Protein AF-E9UZ09-F1 (afdb_monomer)

Radius of gyration: 31.42 Å; Cα contacts (8 Å, |Δi|>4): 394; chains: 1; bounding box: 99×60×73 Å

Mean predicted aligned error: 16.01 Å

Foldseek 3Di:
DVVVVVCVVVVVVCCVVPVDDDDDDDDDDDDDDDDDPDDPPVVVVVVVVVVVVCVVCVVVVVVVVVVVVVVVVVVVVVVVVVVVVVVVVVVVVVVVVVVVVPPDPPPPPPPPPDALPLAAPQDHSVNLVVVVVVVVVVVDDPVSSSVVRVVCNVVDDPDDDDPVRVVVVCVVVQHDDPVQADDLVVLLVQAPQDPVRGGQWAWDQRGQFIFIAGPSGTHDLPDPPNCVVRQKNKFFFPPLVVQVVQLQQAALRFFFWWDWDQDCVPPPDNLWTFIHRPPTPDGSGTDPPVSSVVVSVCVVVVFQKTKHFGHAHGHNDGPDGTMMIIGGPVNNCVRHDDD

Solvent-accessible surface area (backbone atoms only — not comparable to full-atom values): 19086 Å² total; per-residue (Å²): 112,68,72,59,52,54,52,50,53,54,48,51,55,49,47,72,75,61,63,71,81,75,83,80,75,83,85,72,83,84,72,84,81,73,82,76,80,77,76,51,72,67,60,53,53,52,53,53,49,53,52,51,54,50,63,67,46,46,64,57,53,50,52,52,50,52,53,51,50,51,53,50,51,53,50,52,53,52,54,51,52,50,53,51,52,52,51,52,56,50,52,52,52,51,49,54,55,53,62,68,66,68,77,64,82,81,71,87,65,79,73,76,79,84,54,49,78,64,43,28,91,89,51,56,42,69,61,38,43,52,51,52,51,54,42,45,76,71,70,51,50,72,66,62,49,44,54,49,21,55,49,45,44,78,66,46,81,85,72,79,72,50,74,65,59,49,50,55,50,23,62,76,67,40,46,86,59,80,87,68,28,47,53,76,68,54,36,38,65,49,42,45,59,45,98,83,69,48,41,67,46,32,61,44,82,54,78,63,28,45,39,50,36,32,94,90,42,33,52,49,62,77,44,77,55,46,40,44,72,60,50,38,47,40,44,61,52,34,60,36,83,86,18,43,72,36,36,18,62,20,48,23,34,56,74,34,53,35,41,78,43,83,34,60,84,40,96,87,41,55,40,38,31,36,33,21,25,68,90,49,94,48,48,22,23,26,52,46,69,83,54,17,66,56,52,36,58,46,53,76,70,64,53,65,65,41,35,30,16,26,18,35,26,46,56,80,36,63,88,42,73,39,23,35,38,36,29,43,44,72,58,47,55,58,26,64,50,91,129

Sequence (339 aa):
MVLMVCALVVGFVVWRLVTPIASSPPTPTRPTSTPRPSATPAAKAAVEQVNRDVEAAMPDLTRQAEAEVERLMSQVEAEAAQRHAEMMHERDREFERASTRQEVPISETVPAKLGPNDGPTWMPPEEWAEKVSVYRAQGRTNDAIREVAEYLERRGPRWPRTPAERSDRAAVLGTVIREEYLSPENEAIALESRSSGFPDAWVEHVRDRMLIVTPLGWINPKSRTAATRAGLWSFAVRGVSHHKSAAMRGDFTPGTLVRLVREPDNPHDSNAIAVYASNASNPAGYVPRGYAKRLSKILDAGADMLAVSVRGSGAGTSDVTPHVLAVERALWDHLNRDR

Structure (mmCIF, N/CA/C/O backbone):
data_AF-E9UZ09-F1
#
_entry.id   AF-E9UZ09-F1
#
loop_
_atom_site.group_PDB
_atom_site.id
_atom_site.type_symbol
_atom_site.label_atom_id
_atom_site.label_alt_id
_atom_site.label_comp_id
_atom_site.label_asym_id
_atom_site.label_entity_id
_atom_site.label_seq_id
_atom_site.pdbx_PDB_ins_code
_atom_site.Cartn_x
_atom_site.Cartn_y
_atom_site.Cartn_z
_atom_site.occupancy
_atom_site.B_iso_or_equiv
_atom_site.auth_seq_id
_atom_site.auth_comp_id
_atom_site.auth_asym_id
_atom_site.auth_atom_id
_atom_site.pdbx_PDB_model_num
ATOM 1 N N . MET A 1 1 ? -21.012 0.148 -20.297 1.00 49.06 1 MET A N 1
ATOM 2 C CA . MET A 1 1 ? -22.288 0.744 -20.760 1.00 49.06 1 MET A CA 1
ATOM 3 C C . MET A 1 1 ? -23.511 0.161 -20.056 1.00 49.06 1 MET A C 1
ATOM 5 O O . MET A 1 1 ? -24.289 0.953 -19.553 1.00 49.06 1 MET A O 1
ATOM 9 N N . VAL A 1 2 ? -23.671 -1.164 -19.934 1.00 46.06 2 VAL A N 1
ATOM 10 C CA . VAL A 1 2 ? -24.872 -1.794 -19.327 1.00 46.06 2 VAL A CA 1
ATOM 11 C C . VAL A 1 2 ? -25.134 -1.373 -17.867 1.00 46.06 2 VAL A C 1
ATOM 13 O O . VAL A 1 2 ? -26.235 -0.934 -17.554 1.00 46.06 2 VAL A O 1
ATOM 16 N N . LEU A 1 3 ? -24.113 -1.361 -17.001 1.00 51.78 3 LEU A N 1
ATOM 17 C CA . LEU A 1 3 ? -24.241 -0.876 -15.610 1.00 51.78 3 LEU A CA 1
ATOM 18 C C . LEU A 1 3 ? -24.674 0.599 -15.508 1.00 51.78 3 LEU A C 1
ATOM 20 O O . LEU A 1 3 ? -25.362 0.982 -14.567 1.00 51.78 3 LEU A O 1
ATOM 24 N N . MET A 1 4 ? -24.315 1.418 -16.499 1.00 55.19 4 MET A N 1
ATOM 25 C CA . MET A 1 4 ? -24.691 2.834 -16.547 1.00 55.19 4 MET A CA 1
ATOM 26 C C . MET A 1 4 ? -26.164 3.008 -16.939 1.00 55.19 4 MET A C 1
ATOM 28 O O . MET A 1 4 ? -26.837 3.892 -16.421 1.00 55.19 4 MET A O 1
ATOM 32 N N . VAL A 1 5 ? -26.681 2.134 -17.809 1.00 69.31 5 VAL A N 1
ATOM 33 C CA . VAL A 1 5 ? -28.096 2.129 -18.211 1.00 69.31 5 VAL A CA 1
ATOM 34 C C . VAL A 1 5 ? -28.981 1.622 -17.068 1.00 69.31 5 VAL A C 1
ATOM 36 O O . VAL A 1 5 ? -29.992 2.253 -16.774 1.00 69.31 5 VAL A O 1
ATOM 39 N N . CYS A 1 6 ? -28.575 0.571 -16.345 1.00 59.94 6 CYS A N 1
ATOM 40 C CA . CYS A 1 6 ? -29.313 0.103 -15.164 1.00 59.94 6 CYS A CA 1
ATOM 41 C C . CYS A 1 6 ? -29.353 1.157 -14.044 1.00 59.94 6 CYS A C 1
ATOM 43 O O . CYS A 1 6 ? -30.415 1.393 -13.472 1.00 59.94 6 CYS A O 1
ATOM 45 N N . ALA A 1 7 ? -28.239 1.851 -13.778 1.00 68.00 7 ALA A N 1
ATOM 46 C CA . ALA A 1 7 ? -28.210 2.941 -12.799 1.00 68.00 7 ALA A CA 1
ATOM 47 C C . ALA A 1 7 ? -29.113 4.122 -13.203 1.00 68.00 7 ALA A C 1
ATOM 49 O O . ALA A 1 7 ? -29.760 4.721 -12.346 1.00 68.00 7 ALA A O 1
ATOM 50 N N . LEU A 1 8 ? -29.213 4.428 -14.503 1.00 68.62 8 LEU A N 1
ATOM 51 C CA . LEU A 1 8 ? -30.101 5.475 -15.014 1.00 68.62 8 LEU A CA 1
ATOM 52 C C . LEU A 1 8 ? -31.582 5.097 -14.903 1.00 68.62 8 LEU A C 1
ATOM 54 O O . LEU A 1 8 ? -32.387 5.946 -14.532 1.00 68.62 8 LEU A O 1
ATOM 58 N N . VAL A 1 9 ? -31.950 3.842 -15.171 1.00 73.81 9 VAL A N 1
ATOM 59 C CA . VAL A 1 9 ? -33.349 3.388 -15.066 1.00 73.81 9 VAL A CA 1
ATOM 60 C C . VAL A 1 9 ? -33.799 3.331 -13.605 1.00 73.81 9 VAL A C 1
ATOM 62 O O . VAL A 1 9 ? -34.851 3.876 -13.273 1.00 73.81 9 VAL A O 1
ATOM 65 N N . VAL A 1 10 ? -32.982 2.765 -12.709 1.00 72.38 10 VAL A N 1
ATOM 66 C CA . VAL A 1 10 ? -33.281 2.739 -11.265 1.00 72.38 10 VAL A CA 1
ATOM 67 C C . VAL A 1 10 ? -33.300 4.160 -10.694 1.00 72.38 10 VAL A C 1
ATOM 69 O O . VAL A 1 10 ? -34.223 4.519 -9.965 1.00 72.38 10 VAL A O 1
ATOM 72 N N . GLY A 1 11 ? -32.347 5.006 -11.096 1.00 65.06 11 GLY A N 1
ATOM 73 C CA . GLY A 1 11 ? -32.307 6.416 -10.715 1.00 65.06 11 GLY A CA 1
ATOM 74 C C . GLY A 1 11 ? -33.539 7.195 -11.176 1.00 65.06 11 GLY A C 1
ATOM 75 O O . GLY A 1 11 ? -34.065 7.993 -10.411 1.00 65.06 11 GLY A O 1
ATOM 76 N N . PHE A 1 12 ? -34.058 6.930 -12.379 1.00 65.56 12 PHE A N 1
ATOM 77 C CA . PHE A 1 12 ? -35.247 7.606 -12.907 1.00 65.56 12 PHE A CA 1
ATOM 78 C C . PHE A 1 12 ? -36.539 7.172 -12.199 1.00 65.56 12 PHE A C 1
ATOM 80 O O . PHE A 1 12 ? -37.395 8.011 -11.917 1.00 65.56 12 PHE A O 1
ATOM 87 N N . VAL A 1 13 ? -36.670 5.885 -11.858 1.00 66.69 13 VAL A N 1
ATOM 88 C CA . VAL A 1 13 ? -37.825 5.361 -11.106 1.00 66.69 13 VAL A CA 1
ATOM 89 C C . VAL A 1 13 ? -37.822 5.884 -9.665 1.00 66.69 13 VAL A C 1
ATOM 91 O O . VAL A 1 13 ? -38.847 6.375 -9.193 1.00 66.69 13 VAL A O 1
ATOM 94 N N . VAL A 1 14 ? -36.667 5.881 -8.993 1.00 63.53 14 VAL A N 1
ATOM 95 C CA . VAL A 1 14 ? -36.523 6.446 -7.640 1.00 63.53 14 VAL A CA 1
ATOM 96 C C . VAL A 1 14 ? -36.718 7.966 -7.654 1.00 63.53 14 VAL A C 1
ATOM 98 O O . VAL A 1 14 ? -37.421 8.500 -6.803 1.00 63.53 14 VAL A O 1
ATOM 101 N N . TRP A 1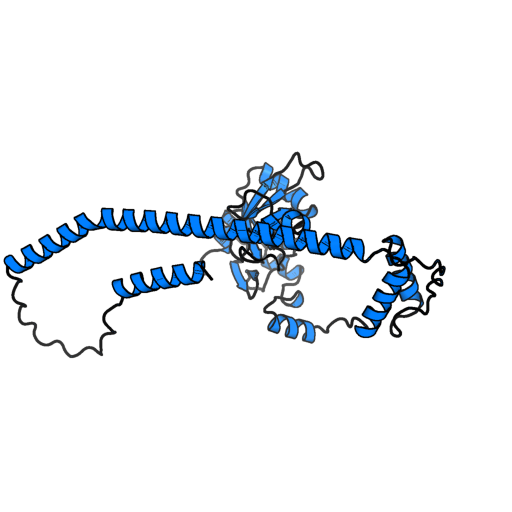 15 ? -36.194 8.680 -8.654 1.00 59.19 15 TRP A N 1
ATOM 102 C CA . TRP A 1 15 ? -36.380 10.129 -8.787 1.00 59.19 15 TRP A CA 1
ATOM 103 C C . TRP A 1 15 ? -37.845 10.523 -9.019 1.00 59.19 15 TRP A C 1
ATOM 105 O O . TRP A 1 15 ? -38.286 11.542 -8.488 1.00 59.19 15 TRP A O 1
ATOM 115 N N . ARG A 1 16 ? -38.634 9.705 -9.732 1.00 64.69 16 ARG A N 1
ATOM 116 C CA . ARG A 1 16 ? -40.082 9.934 -9.888 1.00 64.69 16 ARG A CA 1
ATOM 117 C C . ARG A 1 16 ? -40.898 9.632 -8.632 1.00 64.69 16 ARG A C 1
ATOM 119 O O . ARG A 1 16 ? -41.946 10.240 -8.452 1.00 64.69 16 ARG A O 1
ATOM 126 N N . LEU A 1 17 ? -40.440 8.708 -7.791 1.00 57.41 17 LEU A N 1
ATOM 127 C CA . LEU A 1 17 ? -41.117 8.350 -6.540 1.00 57.41 17 LEU A CA 1
ATOM 128 C C . LEU A 1 17 ? -40.707 9.246 -5.361 1.00 57.41 17 LEU A C 1
ATOM 130 O O . LEU A 1 17 ? -41.455 9.354 -4.395 1.00 57.41 17 LEU A O 1
ATOM 134 N N . VAL A 1 18 ? -39.542 9.897 -5.438 1.00 53.50 18 VAL A N 1
ATOM 135 C CA . VAL A 1 18 ? -38.932 10.639 -4.319 1.00 53.50 18 VAL A CA 1
ATOM 136 C C . VAL A 1 18 ? -38.748 12.129 -4.631 1.00 53.50 18 VAL A C 1
ATOM 138 O O . VAL A 1 18 ? -38.169 12.844 -3.822 1.00 53.50 18 VAL A O 1
ATOM 141 N N . THR A 1 19 ? -39.243 12.651 -5.763 1.00 42.62 19 THR A N 1
ATOM 142 C CA . THR A 1 19 ? -39.126 14.090 -6.063 1.00 42.62 19 THR A CA 1
ATOM 143 C C . THR A 1 19 ? -39.837 14.909 -4.979 1.00 42.62 19 THR A C 1
ATOM 145 O O . THR A 1 19 ? -41.068 14.872 -4.892 1.00 42.62 19 THR A O 1
ATOM 148 N N . PRO A 1 20 ? -39.104 15.660 -4.135 1.00 44.44 20 PRO A N 1
ATOM 149 C CA . PRO A 1 20 ? -39.719 16.515 -3.140 1.00 44.44 20 PRO A CA 1
ATOM 150 C C . PRO A 1 20 ? -40.382 17.679 -3.871 1.00 44.44 20 PRO A C 1
ATOM 152 O O . PRO A 1 20 ? -39.797 18.273 -4.781 1.00 44.44 20 PRO A O 1
ATOM 155 N N . ILE A 1 21 ? -41.600 18.017 -3.458 1.00 48.09 21 ILE A N 1
ATOM 156 C CA . ILE A 1 21 ? -42.238 19.282 -3.821 1.00 48.09 21 ILE A CA 1
ATOM 157 C C . ILE A 1 21 ? -41.244 20.407 -3.504 1.00 48.09 21 ILE A C 1
ATOM 159 O O . ILE A 1 21 ? -40.654 20.438 -2.424 1.00 48.09 21 ILE A O 1
ATOM 163 N N . ALA A 1 22 ? -41.038 21.276 -4.491 1.00 48.31 22 ALA A N 1
ATOM 164 C CA . ALA A 1 22 ? -40.069 22.357 -4.491 1.00 48.31 22 ALA A CA 1
ATOM 165 C C . ALA A 1 22 ? -40.014 23.152 -3.174 1.00 48.31 22 ALA A C 1
ATOM 167 O O . ALA A 1 22 ? -41.026 23.416 -2.524 1.00 48.31 22 ALA A O 1
ATOM 168 N N . SER A 1 23 ? -38.787 23.551 -2.851 1.00 44.25 23 SER A N 1
ATOM 169 C CA . SER A 1 23 ? -38.338 24.428 -1.776 1.00 44.25 23 SER A CA 1
ATOM 170 C C . SER A 1 23 ? -39.340 25.524 -1.404 1.00 44.25 23 SER A C 1
ATOM 172 O O . SER A 1 23 ? -39.748 26.327 -2.245 1.00 44.25 23 SER A O 1
ATOM 174 N N . SER A 1 24 ? -39.686 25.582 -0.119 1.00 42.03 24 SER A N 1
ATOM 175 C CA . SER A 1 24 ? -40.550 26.604 0.465 1.00 42.03 24 SER A CA 1
ATOM 176 C C . SER A 1 24 ? -40.022 28.028 0.206 1.00 42.03 24 SER A C 1
ATOM 178 O O . SER A 1 24 ? -38.847 28.291 0.476 1.00 42.03 24 SER A O 1
ATOM 180 N N . PRO A 1 25 ? -40.866 28.972 -0.249 1.00 69.12 25 PRO A N 1
ATOM 181 C CA . PRO A 1 25 ? -40.555 30.399 -0.209 1.00 69.12 25 PRO A CA 1
ATOM 182 C C . PRO A 1 25 ? -40.496 30.912 1.248 1.00 69.12 25 PRO A C 1
ATOM 184 O O . PRO A 1 25 ? -40.970 30.226 2.161 1.00 69.12 25 PRO A O 1
ATOM 187 N N . PRO A 1 26 ? -39.914 32.103 1.494 1.00 61.22 26 PRO A N 1
ATOM 188 C CA . PRO A 1 26 ? -39.752 32.658 2.838 1.00 61.22 26 PRO A CA 1
ATOM 189 C C . PRO A 1 26 ? -41.083 32.780 3.586 1.00 61.22 26 PRO A C 1
ATOM 191 O O . PRO A 1 26 ? -42.098 33.177 3.018 1.00 61.22 26 PRO A O 1
ATOM 194 N N . THR A 1 27 ? -41.038 32.449 4.878 1.00 54.72 27 THR A N 1
ATOM 195 C CA . THR A 1 27 ? -42.136 32.449 5.852 1.00 54.72 27 THR A CA 1
ATOM 196 C C . THR A 1 27 ? -43.025 33.697 5.749 1.00 54.72 27 THR A C 1
ATOM 198 O O . THR A 1 27 ? -42.598 34.772 6.180 1.00 54.72 27 THR A O 1
ATOM 201 N N . PRO A 1 28 ? -44.276 33.589 5.259 1.00 55.31 28 PRO A N 1
ATOM 202 C CA . PRO A 1 28 ? -45.268 34.628 5.470 1.00 55.31 28 PRO A CA 1
ATOM 203 C C . PRO A 1 28 ? -45.805 34.521 6.902 1.00 55.31 28 PRO A C 1
ATOM 205 O O . PRO A 1 28 ? -45.979 33.434 7.460 1.00 55.31 28 PRO A O 1
ATOM 208 N N . THR A 1 29 ? -46.058 35.674 7.507 1.00 58.66 29 THR A N 1
ATOM 209 C CA . THR A 1 29 ? -46.717 35.837 8.803 1.00 58.66 29 THR A CA 1
ATOM 210 C C . THR A 1 29 ? -47.965 34.961 8.902 1.00 58.66 29 THR A C 1
ATOM 212 O O . THR A 1 29 ? -48.867 35.043 8.076 1.00 58.66 29 THR A O 1
ATOM 215 N N . ARG A 1 30 ? -47.982 34.109 9.934 1.00 47.03 30 ARG A N 1
ATOM 216 C CA . ARG A 1 30 ? -49.008 33.111 10.267 1.00 47.03 30 ARG A CA 1
ATOM 217 C C . ARG A 1 30 ? -50.425 33.718 10.205 1.00 47.03 30 ARG A C 1
ATOM 219 O O . ARG A 1 30 ? -50.785 34.443 11.133 1.00 47.03 30 ARG A O 1
ATOM 226 N N . PRO A 1 31 ? -51.247 33.418 9.179 1.00 54.56 31 PRO A N 1
ATOM 227 C CA . PRO A 1 31 ? -52.664 33.725 9.235 1.00 54.56 31 PRO A CA 1
ATOM 228 C C . PRO A 1 31 ? -53.346 32.729 10.176 1.00 54.56 31 PRO A C 1
ATOM 230 O O . PRO A 1 31 ? -53.005 31.544 10.235 1.00 54.56 31 PRO A O 1
ATOM 233 N N . THR A 1 32 ? -54.295 33.241 10.945 1.00 57.56 32 THR A N 1
ATOM 234 C CA . THR A 1 32 ? -55.145 32.524 11.892 1.00 57.56 32 THR A CA 1
ATOM 235 C C . THR A 1 32 ? -55.731 31.274 11.230 1.00 57.56 32 THR A C 1
ATOM 237 O O . THR A 1 32 ? -56.514 31.365 10.286 1.00 57.56 32 THR A O 1
ATOM 240 N N . SER A 1 33 ? -55.313 30.093 11.694 1.00 46.84 33 SER A N 1
ATOM 241 C CA . SER A 1 33 ? -55.709 28.808 11.122 1.00 46.84 33 SER A CA 1
ATOM 242 C C . SER A 1 33 ? -57.202 28.571 11.329 1.00 46.84 33 SER A C 1
ATOM 244 O O . SER A 1 33 ? -57.645 28.274 12.439 1.00 46.84 33 SER A O 1
ATOM 246 N N . THR A 1 34 ? -57.980 28.678 10.258 1.00 58.59 34 THR A N 1
ATOM 247 C CA . THR A 1 34 ? -59.340 28.143 10.208 1.00 58.59 34 THR A CA 1
ATOM 248 C C . THR A 1 34 ? -59.242 26.610 10.204 1.00 58.59 34 THR A C 1
ATOM 250 O O . THR A 1 34 ? -58.402 26.063 9.482 1.00 58.59 34 THR A O 1
ATOM 253 N N . PRO A 1 35 ? -60.034 25.888 11.017 1.00 64.06 35 PRO A N 1
ATOM 254 C CA . PRO A 1 35 ? -59.971 24.432 11.078 1.00 64.06 35 PRO A CA 1
ATOM 255 C C . PRO A 1 35 ? -60.295 23.829 9.707 1.00 64.06 35 PRO A C 1
ATOM 257 O O . PRO A 1 35 ? -61.360 24.061 9.138 1.00 64.06 35 PRO A O 1
ATOM 260 N N . ARG A 1 36 ? -59.342 23.063 9.167 1.00 62.22 36 ARG A N 1
ATOM 261 C CA . ARG A 1 36 ? -59.490 22.323 7.910 1.00 62.22 36 ARG A CA 1
ATOM 262 C C . ARG A 1 36 ? -60.644 21.321 8.085 1.00 62.22 36 ARG A C 1
ATOM 264 O O . ARG A 1 36 ? -60.611 20.579 9.069 1.00 62.22 36 ARG A O 1
ATOM 271 N N . PRO A 1 37 ? -61.648 21.284 7.190 1.00 66.19 37 PRO A N 1
ATOM 272 C CA . PRO A 1 37 ? -62.756 20.346 7.316 1.00 66.19 37 PRO A CA 1
ATOM 273 C C . PRO A 1 37 ? -62.202 18.922 7.334 1.00 66.19 37 PRO A C 1
ATOM 275 O O . PRO A 1 37 ? -61.400 18.536 6.480 1.00 66.19 37 PRO A O 1
ATOM 278 N N . SER A 1 38 ? -62.584 18.165 8.359 1.00 72.62 38 SER A N 1
ATOM 279 C CA . SER A 1 38 ? -62.229 16.761 8.508 1.00 72.62 38 SER A CA 1
ATOM 280 C C . SER A 1 38 ? -62.671 16.003 7.258 1.00 72.62 38 SER A C 1
ATOM 282 O O . SER A 1 38 ? -63.828 16.082 6.849 1.00 72.62 38 SER A O 1
ATOM 284 N N . ALA A 1 39 ? -61.730 15.289 6.631 1.00 68.12 39 ALA A N 1
ATOM 285 C CA . ALA A 1 39 ? -62.025 14.453 5.474 1.00 68.12 39 ALA A CA 1
ATOM 286 C C . ALA A 1 39 ? -63.206 13.532 5.802 1.00 68.12 39 ALA A C 1
ATOM 288 O O . ALA A 1 39 ? -63.205 12.860 6.841 1.00 68.12 39 ALA A O 1
ATOM 289 N N . THR A 1 40 ? -64.214 13.536 4.930 1.00 81.88 40 THR A N 1
ATOM 290 C CA . THR A 1 40 ? -65.413 12.722 5.100 1.00 81.88 40 THR A CA 1
ATOM 291 C C . THR A 1 40 ? -65.033 11.240 5.192 1.00 81.88 40 THR A C 1
ATOM 293 O O . THR A 1 40 ? -64.062 10.812 4.560 1.00 81.88 40 THR A O 1
ATOM 296 N N . PRO A 1 41 ? -65.787 10.425 5.951 1.00 84.25 41 PRO A N 1
ATOM 297 C CA . PRO A 1 41 ? -65.519 8.991 6.089 1.00 84.25 41 PRO A CA 1
ATOM 298 C C . PRO A 1 41 ? -65.358 8.265 4.743 1.00 84.25 41 PRO A C 1
ATOM 300 O O . PRO A 1 41 ? -64.510 7.388 4.617 1.00 84.25 41 PRO A O 1
ATOM 303 N N . ALA A 1 42 ? -66.095 8.700 3.714 1.00 82.44 42 ALA A N 1
ATOM 304 C CA . ALA A 1 42 ? -65.992 8.172 2.354 1.00 82.44 42 ALA A CA 1
ATOM 305 C C . ALA A 1 42 ? -64.614 8.410 1.706 1.00 82.44 42 ALA A C 1
ATOM 307 O O . ALA A 1 42 ? -64.075 7.513 1.065 1.00 82.44 42 ALA A O 1
ATOM 308 N N . ALA A 1 43 ? -64.012 9.587 1.905 1.00 79.44 43 ALA A N 1
ATOM 309 C CA . ALA A 1 43 ? -62.687 9.890 1.367 1.00 79.44 43 ALA A CA 1
ATOM 310 C C . ALA A 1 43 ? -61.592 9.055 2.050 1.00 79.44 43 ALA A C 1
ATOM 312 O O . ALA A 1 43 ? -60.661 8.601 1.390 1.00 79.44 43 ALA A O 1
ATOM 313 N N . LYS A 1 44 ? -61.725 8.802 3.359 1.00 81.88 44 LYS A N 1
ATOM 314 C CA . LYS A 1 44 ? -60.801 7.923 4.093 1.00 81.88 44 LYS A CA 1
ATOM 315 C C . LYS A 1 44 ? -60.901 6.474 3.619 1.00 81.88 44 LYS A C 1
ATOM 317 O O . LYS A 1 44 ? -59.876 5.868 3.335 1.00 81.88 44 LYS A O 1
ATOM 322 N N . ALA A 1 45 ? -62.123 5.966 3.455 1.00 89.19 45 ALA A N 1
ATOM 323 C CA . ALA A 1 45 ? -62.359 4.611 2.960 1.00 89.19 45 ALA A CA 1
ATOM 324 C C . ALA A 1 45 ? -61.809 4.400 1.535 1.00 89.19 45 ALA A C 1
ATOM 326 O O . ALA A 1 45 ? -61.248 3.348 1.244 1.00 89.19 45 ALA A O 1
ATOM 327 N N . ALA A 1 46 ? -61.914 5.407 0.659 1.00 88.06 46 ALA A N 1
ATOM 328 C CA . ALA A 1 46 ? -61.355 5.341 -0.692 1.00 88.06 46 ALA A CA 1
ATOM 329 C C . ALA A 1 46 ? -59.817 5.263 -0.695 1.00 88.06 46 ALA A C 1
ATOM 331 O O . ALA A 1 46 ? -59.246 4.462 -1.430 1.00 88.06 46 ALA A O 1
ATOM 332 N N . VAL A 1 47 ? -59.144 6.053 0.150 1.00 88.81 47 VAL A N 1
ATOM 333 C CA . VAL A 1 47 ? -57.676 6.003 0.290 1.00 88.81 47 VAL A CA 1
ATOM 334 C C . VAL A 1 47 ? -57.221 4.652 0.846 1.00 88.81 47 VAL A C 1
ATOM 336 O O . VAL A 1 47 ? -56.250 4.080 0.361 1.00 88.81 47 VAL A O 1
ATOM 339 N N . GLU A 1 48 ? -57.942 4.112 1.827 1.00 91.88 48 GLU A N 1
ATOM 340 C CA . GLU A 1 48 ? -57.625 2.811 2.420 1.00 91.88 48 GLU A CA 1
ATOM 341 C C . GLU A 1 48 ? -57.829 1.653 1.432 1.00 91.88 48 GLU A C 1
ATOM 343 O O . GLU A 1 48 ? -57.040 0.711 1.416 1.00 91.88 48 GLU A O 1
ATOM 348 N N . GLN A 1 49 ? -58.827 1.741 0.546 1.00 92.69 49 GLN A N 1
ATOM 349 C CA . GLN A 1 49 ? -58.991 0.773 -0.538 1.00 92.69 49 GLN A CA 1
ATOM 350 C C . GLN A 1 49 ? -57.829 0.825 -1.535 1.00 92.69 49 GLN A C 1
ATOM 352 O O . GLN A 1 49 ? -57.268 -0.219 -1.847 1.00 92.69 49 GLN A O 1
ATOM 357 N N . VAL A 1 50 ? -57.421 2.020 -1.974 1.00 93.00 50 VAL A N 1
ATOM 358 C CA . VAL A 1 50 ? -56.285 2.173 -2.900 1.00 93.00 50 VAL A CA 1
ATOM 359 C C . VAL A 1 50 ? -54.999 1.628 -2.281 1.00 93.00 50 VAL A C 1
ATOM 361 O O . VAL A 1 50 ? -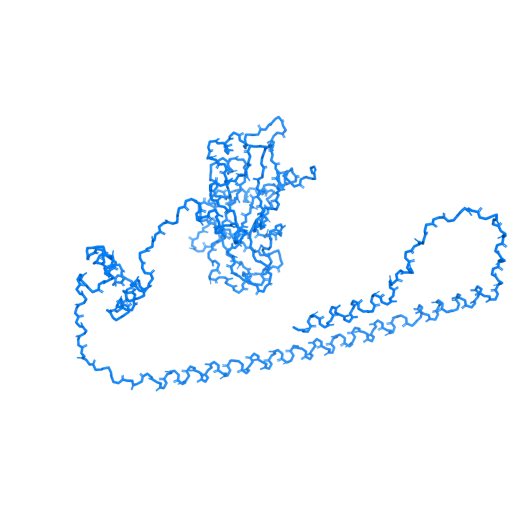54.253 0.930 -2.960 1.00 93.00 50 VAL A O 1
ATOM 364 N N . ASN A 1 51 ? -54.748 1.886 -0.994 1.00 90.56 51 ASN A N 1
ATOM 365 C CA . ASN A 1 51 ? -53.572 1.342 -0.314 1.00 90.56 51 ASN A CA 1
ATOM 366 C C . ASN A 1 51 ? -53.590 -0.191 -0.280 1.00 90.56 51 ASN A C 1
ATOM 368 O O . ASN A 1 51 ? -52.569 -0.807 -0.570 1.00 90.56 51 ASN A O 1
ATOM 372 N N . ARG A 1 52 ? -54.747 -0.810 -0.005 1.00 93.19 52 ARG A N 1
ATOM 373 C CA . ARG A 1 52 ? -54.887 -2.275 -0.040 1.00 93.19 52 ARG A CA 1
ATOM 374 C C . ARG A 1 52 ? -54.673 -2.849 -1.437 1.00 93.19 52 ARG A C 1
ATOM 376 O O . ARG A 1 52 ? -54.015 -3.875 -1.564 1.00 93.19 52 ARG A O 1
ATOM 383 N N . ASP A 1 53 ? -55.188 -2.191 -2.472 1.00 93.44 53 ASP A N 1
ATOM 384 C CA . ASP A 1 53 ? -55.008 -2.632 -3.858 1.00 93.44 53 ASP A CA 1
ATOM 385 C C . ASP A 1 53 ? -53.533 -2.527 -4.288 1.00 93.44 53 ASP A C 1
ATOM 387 O O . ASP A 1 53 ? -53.012 -3.423 -4.952 1.00 93.44 53 ASP A O 1
ATOM 391 N N . VAL A 1 54 ? -52.830 -1.473 -3.854 1.00 91.44 54 VAL A N 1
ATOM 392 C CA . VAL A 1 54 ? -51.383 -1.319 -4.069 1.00 91.44 54 VAL A CA 1
ATOM 393 C C . VAL A 1 54 ? -50.607 -2.406 -3.327 1.00 91.44 54 VAL A C 1
ATOM 395 O O . VAL A 1 54 ? -49.791 -3.089 -3.942 1.00 91.44 54 VAL A O 1
ATOM 398 N N . GLU A 1 55 ? -50.874 -2.619 -2.037 1.00 92.94 55 GLU A N 1
ATOM 399 C CA . GLU A 1 55 ? -50.214 -3.664 -1.242 1.00 92.94 55 GLU A CA 1
ATOM 400 C C . GLU A 1 55 ? -50.444 -5.066 -1.821 1.00 92.94 55 GLU A C 1
ATOM 402 O O . GLU A 1 55 ? -49.516 -5.873 -1.850 1.00 92.94 55 GLU A O 1
ATOM 407 N N . ALA A 1 56 ? -51.642 -5.339 -2.347 1.00 92.88 56 ALA A N 1
ATOM 408 C CA . ALA A 1 56 ? -51.962 -6.603 -3.001 1.00 92.88 56 ALA A CA 1
ATOM 409 C C . ALA A 1 56 ? -51.239 -6.787 -4.349 1.00 92.88 56 ALA A C 1
ATOM 411 O O . ALA A 1 56 ? -50.895 -7.913 -4.701 1.00 92.88 56 ALA A O 1
ATOM 412 N N . ALA A 1 57 ? -50.980 -5.706 -5.094 1.00 93.69 57 ALA A N 1
ATOM 413 C CA . ALA A 1 57 ? -50.309 -5.757 -6.397 1.00 93.69 57 ALA A CA 1
ATOM 414 C C . ALA A 1 57 ? -48.770 -5.781 -6.309 1.00 93.69 57 ALA A C 1
ATOM 416 O O . ALA A 1 57 ? -48.101 -6.261 -7.229 1.00 93.69 57 ALA A O 1
ATOM 417 N N . MET A 1 58 ? -48.189 -5.276 -5.215 1.00 95.31 58 MET A N 1
ATOM 418 C CA . MET A 1 58 ? -46.732 -5.167 -5.052 1.00 95.31 58 MET A CA 1
ATOM 419 C C . MET A 1 58 ? -45.972 -6.504 -5.186 1.00 95.31 58 MET A C 1
ATOM 421 O O . MET A 1 58 ? -44.950 -6.513 -5.871 1.00 95.31 58 MET A O 1
ATOM 425 N N . PRO A 1 59 ? -46.420 -7.643 -4.618 1.00 96.00 59 PRO A N 1
ATOM 426 C CA . PRO A 1 59 ? -45.712 -8.919 -4.762 1.00 96.00 59 PRO A CA 1
ATOM 427 C C . PRO A 1 59 ? -45.623 -9.417 -6.210 1.00 96.00 59 PRO A C 1
ATOM 429 O O . PRO A 1 59 ? -44.618 -10.014 -6.598 1.00 96.00 59 PRO A O 1
ATOM 432 N N . ASP A 1 60 ? -46.654 -9.173 -7.020 1.00 94.44 60 ASP A N 1
ATOM 433 C CA . ASP A 1 60 ? -46.686 -9.587 -8.427 1.00 94.44 60 ASP A CA 1
ATOM 434 C C . ASP A 1 60 ? -45.738 -8.740 -9.271 1.00 94.44 60 ASP A C 1
ATOM 436 O O . ASP A 1 60 ? -44.977 -9.282 -10.073 1.00 94.44 60 ASP A O 1
ATOM 440 N N . LEU A 1 61 ? -45.724 -7.425 -9.037 1.00 92.38 61 LEU A N 1
ATOM 441 C CA . LEU A 1 61 ? -44.784 -6.510 -9.682 1.00 92.38 61 LEU A CA 1
ATOM 442 C C . LEU A 1 61 ? -43.332 -6.841 -9.322 1.00 92.38 61 LEU A C 1
ATOM 444 O O . LEU A 1 61 ? -42.479 -6.854 -10.208 1.00 92.38 61 LEU A O 1
ATOM 448 N N . THR A 1 62 ? -43.052 -7.164 -8.056 1.00 91.69 62 THR A N 1
ATOM 449 C CA . THR A 1 62 ? -41.711 -7.588 -7.624 1.00 91.69 62 THR A CA 1
ATOM 450 C C . THR A 1 62 ? -41.282 -8.869 -8.336 1.00 91.69 62 THR A C 1
ATOM 452 O O . THR A 1 62 ? -40.195 -8.903 -8.904 1.00 91.69 62 THR A O 1
ATOM 455 N N . ARG A 1 63 ? -42.154 -9.885 -8.415 1.00 94.12 63 ARG A N 1
ATOM 456 C CA . ARG A 1 63 ? -41.849 -11.135 -9.136 1.00 94.12 63 ARG A CA 1
ATOM 457 C C . ARG A 1 63 ? -41.612 -10.918 -10.631 1.00 94.12 63 ARG A C 1
ATOM 459 O O . ARG A 1 63 ? -40.719 -11.536 -11.203 1.00 94.12 63 ARG A O 1
ATOM 466 N N . GLN A 1 64 ? -42.388 -10.043 -11.271 1.00 93.12 64 GLN A N 1
ATOM 467 C CA . GLN A 1 64 ? -42.177 -9.689 -12.680 1.00 93.12 64 GLN A CA 1
ATOM 468 C C . GLN A 1 64 ? -40.844 -8.962 -12.888 1.00 93.12 64 GLN A C 1
ATOM 470 O O . GLN A 1 64 ? -40.133 -9.257 -13.847 1.00 93.12 64 GLN A O 1
ATOM 475 N N . ALA A 1 65 ? -40.490 -8.045 -11.986 1.00 91.31 65 ALA A N 1
ATOM 476 C CA . ALA A 1 65 ? -39.218 -7.337 -12.040 1.00 91.31 65 ALA A CA 1
ATOM 477 C C . ALA A 1 65 ? -38.028 -8.289 -11.843 1.00 91.31 65 ALA A C 1
ATOM 479 O O . ALA A 1 65 ? -37.064 -8.215 -12.600 1.00 91.31 65 ALA A O 1
ATOM 480 N N . GLU A 1 66 ? -38.105 -9.209 -10.878 1.00 93.00 66 GLU A N 1
ATOM 481 C CA . GLU A 1 66 ? -37.074 -10.227 -10.635 1.00 93.00 66 GLU A CA 1
ATOM 482 C C . GLU A 1 66 ? -36.879 -11.142 -11.853 1.00 93.00 66 GLU A C 1
ATOM 484 O O . GLU A 1 66 ? -35.748 -11.321 -12.304 1.00 93.00 66 GLU A O 1
ATOM 489 N N . ALA A 1 67 ? -37.970 -11.639 -12.447 1.00 93.81 67 ALA A N 1
ATOM 490 C CA . ALA A 1 67 ? -37.914 -12.484 -13.641 1.00 93.81 67 ALA A CA 1
ATOM 491 C C . ALA A 1 67 ? -37.316 -11.751 -14.857 1.00 93.81 67 ALA A C 1
ATOM 493 O O . ALA A 1 67 ? -36.548 -12.330 -15.627 1.00 93.81 67 ALA A O 1
ATOM 494 N N . GLU A 1 68 ? -37.636 -10.466 -15.031 1.00 95.19 68 GLU A N 1
ATOM 495 C CA . GLU A 1 68 ? -37.082 -9.667 -16.125 1.00 95.19 68 GLU A CA 1
ATOM 496 C C . GLU A 1 68 ? -35.592 -9.363 -15.911 1.00 95.19 68 GLU A C 1
ATOM 498 O O . GLU A 1 68 ? -34.807 -9.418 -16.860 1.00 95.19 68 GLU A O 1
ATOM 503 N N . VAL A 1 69 ? -35.170 -9.109 -14.667 1.00 93.69 69 VAL A N 1
ATOM 504 C CA . VAL A 1 69 ? -33.749 -8.953 -14.321 1.00 93.69 69 VAL A CA 1
ATOM 505 C C . VAL A 1 69 ? -32.980 -10.244 -14.601 1.00 93.69 69 VAL A C 1
ATOM 507 O O . VAL A 1 69 ? -31.924 -10.187 -15.229 1.00 93.69 69 VAL A O 1
ATOM 510 N N . GLU A 1 70 ? -33.507 -11.404 -14.209 1.00 94.62 70 GLU A N 1
ATOM 511 C CA . GLU A 1 70 ? -32.880 -12.706 -14.476 1.00 94.62 70 GLU A CA 1
ATOM 512 C C . GLU A 1 70 ? -32.758 -12.986 -15.983 1.00 94.62 70 GLU A C 1
ATOM 514 O O . GLU A 1 70 ? -31.698 -13.407 -16.467 1.00 94.62 70 GLU A O 1
ATOM 519 N N . ARG A 1 71 ? -33.804 -12.664 -16.756 1.00 97.69 71 ARG A N 1
ATOM 520 C CA . ARG A 1 71 ? -33.802 -12.772 -18.222 1.00 97.69 71 ARG A CA 1
ATOM 521 C C . ARG A 1 71 ? -32.728 -11.885 -18.853 1.00 97.69 71 ARG A C 1
ATOM 523 O O . ARG A 1 71 ? -31.995 -12.343 -19.730 1.00 97.69 71 ARG A O 1
ATOM 530 N N . LEU A 1 72 ? -32.624 -10.627 -18.423 1.00 93.94 72 LEU A N 1
ATOM 531 C CA . LEU A 1 72 ? -31.633 -9.680 -18.942 1.00 93.94 72 LEU A CA 1
ATOM 532 C C . LEU A 1 72 ? -30.204 -10.077 -18.554 1.00 93.94 72 LEU A C 1
ATOM 534 O O . LEU A 1 72 ? -29.311 -10.011 -19.397 1.00 93.94 72 LEU A O 1
ATOM 538 N N . MET A 1 73 ? -29.982 -10.539 -17.321 1.00 89.88 73 MET A N 1
ATOM 539 C CA . MET A 1 73 ? -28.669 -11.019 -16.877 1.00 89.88 73 MET A CA 1
ATOM 540 C C . MET A 1 73 ? -28.217 -12.241 -17.680 1.00 89.88 73 MET A C 1
ATOM 542 O O . MET A 1 73 ? -27.092 -12.257 -18.176 1.00 89.88 73 MET A O 1
ATOM 546 N N . SER A 1 74 ? -29.120 -13.195 -17.923 1.00 93.25 74 SER A N 1
ATOM 547 C CA . SER A 1 74 ? -28.844 -14.362 -18.773 1.00 93.25 74 SER A CA 1
ATOM 548 C C . SER A 1 74 ? -28.466 -13.963 -20.208 1.00 93.25 74 SER A C 1
ATOM 550 O O . SER A 1 74 ? -27.568 -14.552 -20.810 1.00 93.25 74 SER A O 1
ATOM 552 N N . GLN A 1 75 ? -29.113 -12.931 -20.768 1.00 94.12 75 GLN A N 1
ATOM 553 C CA . GLN A 1 75 ? -28.769 -12.402 -22.095 1.00 94.12 75 GLN A CA 1
ATOM 554 C C . GLN A 1 75 ? -27.382 -11.746 -22.121 1.00 94.12 75 GLN A C 1
ATOM 556 O O . GLN A 1 75 ? -26.614 -11.975 -23.056 1.00 94.12 75 GLN A O 1
ATOM 561 N N . VAL A 1 76 ? -27.041 -10.969 -21.090 1.00 91.44 76 VAL A N 1
ATOM 562 C CA . VAL A 1 76 ? -25.726 -10.320 -20.969 1.00 91.44 76 VAL A CA 1
ATOM 563 C C . VAL A 1 76 ? -24.606 -11.354 -20.835 1.00 91.44 76 VAL A C 1
ATOM 565 O O . VAL A 1 76 ? -23.560 -11.204 -21.466 1.00 91.44 76 VAL A O 1
ATOM 568 N N . GLU A 1 77 ? -24.814 -12.415 -20.052 1.00 89.69 77 GLU A N 1
ATOM 569 C CA . GLU A 1 77 ? -23.838 -13.499 -19.900 1.00 89.69 77 GLU A CA 1
ATOM 570 C C . GLU A 1 77 ? -23.602 -14.253 -21.215 1.00 89.69 77 GLU A C 1
ATOM 572 O O . GLU A 1 77 ? -22.450 -14.504 -21.580 1.00 89.69 77 GLU A O 1
ATOM 577 N N . ALA A 1 78 ? -24.666 -14.543 -21.971 1.00 92.75 78 ALA A N 1
ATOM 578 C CA . ALA A 1 78 ? -24.559 -15.181 -23.281 1.00 92.75 78 ALA A CA 1
ATOM 579 C C . ALA A 1 78 ? -23.785 -14.312 -24.293 1.00 92.75 78 ALA A C 1
ATOM 581 O O . ALA A 1 78 ? -22.888 -14.808 -24.978 1.00 92.75 78 ALA A O 1
ATOM 582 N N . GLU A 1 79 ? -24.067 -13.005 -24.351 1.00 92.81 79 GLU A N 1
ATOM 583 C CA . GLU A 1 79 ? -23.346 -12.073 -25.232 1.00 92.81 79 GLU A CA 1
ATOM 584 C C . GLU A 1 79 ? -21.867 -11.939 -24.827 1.00 92.81 79 GLU A C 1
ATOM 586 O O . GLU A 1 79 ? -20.975 -11.903 -25.680 1.00 92.81 79 GLU A O 1
ATOM 591 N N . ALA A 1 80 ? -21.579 -11.906 -23.522 1.00 89.19 80 ALA A N 1
ATOM 592 C CA . ALA A 1 80 ? -20.212 -11.862 -23.014 1.00 89.19 80 ALA A CA 1
ATOM 593 C C . ALA A 1 80 ? -19.424 -13.134 -23.369 1.00 89.19 80 ALA A C 1
ATOM 595 O O . ALA A 1 80 ? -18.268 -13.040 -23.791 1.00 89.19 80 ALA A O 1
ATOM 596 N N . ALA A 1 81 ? -20.049 -14.310 -23.252 1.00 90.50 81 ALA A N 1
ATOM 597 C CA . ALA A 1 81 ? -19.447 -15.580 -23.647 1.00 90.50 81 ALA A CA 1
ATOM 598 C C . ALA A 1 81 ? -19.146 -15.622 -25.154 1.00 90.50 81 ALA A C 1
ATOM 600 O O . ALA A 1 81 ? -18.050 -16.028 -25.548 1.00 90.50 81 ALA A O 1
ATOM 601 N N . GLN A 1 82 ? -20.070 -15.131 -25.987 1.00 93.19 82 GLN A N 1
ATOM 602 C CA . GLN A 1 82 ? -19.870 -15.045 -27.433 1.00 93.19 82 GLN A CA 1
ATOM 603 C C . GLN A 1 82 ? -18.702 -14.115 -27.790 1.00 93.19 82 GLN A C 1
ATOM 605 O O . GLN A 1 82 ? -17.794 -14.524 -28.515 1.00 93.19 82 GLN A O 1
ATOM 610 N N . ARG A 1 83 ? -18.653 -12.901 -27.222 1.00 89.75 83 ARG A N 1
ATOM 611 C CA . ARG A 1 83 ? -17.540 -11.964 -27.460 1.00 89.75 83 ARG A CA 1
ATOM 612 C C . ARG A 1 83 ? -16.192 -12.518 -27.014 1.00 89.75 83 ARG A C 1
ATOM 614 O O . ARG A 1 83 ? -15.180 -12.277 -27.667 1.00 89.75 83 ARG A O 1
ATOM 621 N N . HIS A 1 84 ? -16.155 -13.252 -25.904 1.00 88.69 84 HIS A N 1
ATOM 622 C CA . HIS A 1 84 ? -14.925 -13.891 -25.445 1.00 88.69 84 HIS A CA 1
ATOM 623 C C . HIS A 1 84 ? -14.459 -14.984 -26.421 1.00 88.69 84 HIS A C 1
ATOM 625 O O . HIS A 1 84 ? -13.272 -15.057 -26.733 1.00 88.69 84 HIS A O 1
ATOM 631 N N . ALA A 1 85 ? -15.378 -15.800 -26.948 1.00 91.19 85 ALA A N 1
ATOM 632 C CA . ALA A 1 85 ? -15.055 -16.812 -27.953 1.00 91.19 85 ALA A CA 1
ATOM 633 C C . ALA A 1 85 ? -14.541 -16.192 -29.268 1.00 91.19 85 ALA A C 1
ATOM 635 O O . ALA A 1 85 ? -13.556 -16.680 -29.827 1.00 91.19 85 ALA A O 1
ATOM 636 N N . GLU A 1 86 ? -15.155 -15.093 -29.719 1.00 92.19 86 GLU A N 1
ATOM 637 C CA . GLU A 1 86 ? -14.718 -14.325 -30.895 1.00 92.19 86 GLU A CA 1
ATOM 638 C C . GLU A 1 86 ? -13.312 -13.740 -30.700 1.00 92.19 86 GLU A C 1
ATOM 640 O O . GLU A 1 86 ? -12.450 -13.901 -31.565 1.00 92.19 86 GLU A O 1
ATOM 645 N N . MET A 1 87 ? -13.045 -13.141 -29.535 1.00 90.69 87 MET A N 1
ATOM 646 C CA . MET A 1 87 ? -11.732 -12.584 -29.195 1.00 90.69 87 MET A CA 1
ATOM 647 C C . MET A 1 87 ? -10.639 -13.660 -29.157 1.00 90.69 87 MET A C 1
ATOM 649 O O . MET A 1 87 ? -9.526 -13.427 -29.630 1.00 90.69 87 MET A O 1
ATOM 653 N N . MET A 1 88 ? -10.944 -14.851 -28.632 1.00 89.19 88 MET A N 1
ATOM 654 C CA . MET A 1 88 ? -10.001 -15.975 -28.633 1.00 89.19 88 MET A CA 1
ATOM 655 C C . MET A 1 88 ? -9.702 -16.458 -30.059 1.00 89.19 88 MET A C 1
ATOM 657 O O . MET A 1 88 ? -8.535 -16.609 -30.408 1.00 89.19 88 MET A O 1
ATOM 661 N N . HIS A 1 89 ? -10.723 -16.588 -30.916 1.00 89.31 89 HIS A N 1
ATOM 662 C CA . HIS A 1 89 ? -10.536 -16.934 -32.333 1.00 89.31 89 HIS A CA 1
ATOM 663 C C . HIS A 1 89 ? -9.737 -15.883 -33.112 1.00 89.31 89 HIS A C 1
ATOM 665 O O . HIS A 1 89 ? -9.011 -16.211 -34.051 1.00 89.31 89 HIS A O 1
ATOM 671 N N . GLU A 1 90 ? -9.895 -14.600 -32.795 1.00 89.12 90 GLU A N 1
ATOM 672 C CA . GLU A 1 90 ? -9.110 -13.539 -33.426 1.00 89.12 90 GLU A CA 1
ATOM 673 C C . GLU A 1 90 ? -7.643 -13.589 -32.998 1.00 89.12 90 GLU A C 1
ATOM 675 O O . GLU A 1 90 ? -6.760 -13.525 -33.853 1.00 89.12 90 GLU A O 1
ATOM 680 N N . ARG A 1 91 ? -7.380 -13.821 -31.709 1.00 84.94 91 ARG A N 1
ATOM 681 C CA . ARG A 1 91 ? -6.019 -13.988 -31.191 1.00 84.94 91 ARG A CA 1
ATOM 682 C C . ARG A 1 91 ? -5.306 -15.191 -31.810 1.00 84.94 91 ARG A C 1
ATOM 684 O O . ARG A 1 91 ? -4.132 -15.082 -32.157 1.00 84.94 91 ARG A O 1
ATOM 691 N N . ASP A 1 92 ? -6.003 -16.310 -31.980 1.00 84.19 92 ASP A N 1
ATOM 692 C CA . ASP A 1 92 ? -5.427 -17.507 -32.603 1.00 84.19 92 ASP A CA 1
ATOM 693 C C . ASP A 1 92 ? -5.106 -17.254 -34.090 1.00 84.19 92 ASP A C 1
ATOM 695 O O . ASP A 1 92 ? -4.018 -17.593 -34.558 1.00 84.19 92 ASP A O 1
ATOM 699 N N . ARG A 1 93 ? -5.975 -16.529 -34.815 1.00 86.56 93 ARG A N 1
ATOM 700 C CA . ARG A 1 93 ? -5.698 -16.086 -36.197 1.00 86.56 93 ARG A CA 1
ATOM 701 C C . ARG A 1 93 ? -4.515 -15.122 -36.286 1.00 86.56 93 ARG A C 1
ATOM 703 O O . ARG A 1 93 ? -3.738 -15.192 -37.239 1.00 86.56 93 ARG A O 1
ATOM 710 N N . GLU A 1 94 ? -4.368 -14.199 -35.338 1.00 84.19 94 GLU A N 1
ATOM 711 C CA . GLU A 1 94 ? -3.192 -13.323 -35.273 1.00 84.19 94 GLU A CA 1
ATOM 712 C C . GLU A 1 94 ? -1.911 -14.113 -35.006 1.00 84.19 94 GLU A C 1
ATOM 714 O O . GLU A 1 94 ? -0.889 -13.846 -35.642 1.00 84.19 94 GLU A O 1
ATOM 719 N N . PHE A 1 95 ? -1.972 -15.113 -34.126 1.00 79.38 95 PHE A N 1
ATOM 720 C CA . PHE A 1 95 ? -0.846 -15.992 -33.836 1.00 79.38 95 PHE A CA 1
ATOM 721 C C . PHE A 1 95 ? -0.412 -16.796 -35.072 1.00 79.38 95 PHE A C 1
ATOM 723 O O . PHE A 1 95 ? 0.773 -16.808 -35.404 1.00 79.38 95 PHE A O 1
ATOM 730 N N . GLU A 1 96 ? -1.349 -17.382 -35.822 1.00 76.38 96 GLU A N 1
ATOM 731 C CA . GLU A 1 96 ? -1.045 -18.085 -37.079 1.00 76.38 96 GLU A CA 1
ATOM 732 C C . GLU A 1 96 ? -0.440 -17.154 -38.144 1.00 76.38 96 GLU A C 1
ATOM 734 O O . GLU A 1 96 ? 0.544 -17.501 -38.808 1.00 76.38 96 GLU A O 1
ATOM 739 N N . ARG A 1 97 ? -0.968 -15.928 -38.280 1.00 80.00 97 ARG A N 1
ATOM 740 C CA . ARG A 1 97 ? -0.411 -14.909 -39.190 1.00 80.00 97 ARG A CA 1
ATOM 741 C C . ARG A 1 97 ? 1.003 -14.494 -38.791 1.00 80.00 97 ARG A C 1
ATOM 743 O O . ARG A 1 97 ? 1.843 -14.287 -39.667 1.00 80.00 97 ARG A O 1
ATOM 750 N N . ALA A 1 98 ? 1.267 -14.360 -37.492 1.00 72.44 98 ALA A N 1
ATOM 751 C CA . ALA A 1 98 ? 2.592 -14.047 -36.973 1.00 72.44 98 ALA A CA 1
ATOM 752 C C . ALA A 1 98 ? 3.572 -15.206 -37.213 1.00 72.44 98 ALA A C 1
ATOM 754 O O . ALA A 1 98 ? 4.681 -14.966 -37.685 1.00 72.44 98 ALA A O 1
ATOM 755 N N . SER A 1 99 ? 3.135 -16.451 -36.995 1.00 68.62 99 SER A N 1
ATOM 756 C CA . SER A 1 99 ? 3.939 -17.651 -37.247 1.00 68.62 99 SER A CA 1
ATOM 757 C C . SER A 1 99 ? 4.289 -17.820 -38.729 1.00 68.62 99 SER A C 1
ATOM 759 O O . SER A 1 99 ? 5.395 -18.236 -39.051 1.00 68.62 99 SER A O 1
ATOM 761 N N . THR A 1 100 ? 3.387 -17.443 -39.641 1.00 67.00 100 THR A N 1
ATOM 762 C CA . THR A 1 100 ? 3.615 -17.533 -41.097 1.00 67.00 100 THR A CA 1
ATOM 763 C C . THR A 1 100 ? 4.560 -16.437 -41.619 1.00 67.00 100 THR A C 1
ATOM 765 O O . THR A 1 100 ? 5.183 -16.589 -42.664 1.00 67.00 100 THR A O 1
ATOM 768 N N . ARG A 1 101 ? 4.713 -15.315 -40.898 1.00 58.16 101 ARG A N 1
ATOM 769 C CA . ARG A 1 101 ? 5.620 -14.214 -41.285 1.00 58.16 101 ARG A CA 1
ATOM 770 C C . ARG A 1 101 ? 7.086 -14.442 -40.909 1.00 58.16 101 ARG A C 1
ATOM 772 O O . ARG A 1 101 ? 7.923 -13.632 -41.297 1.00 58.16 101 ARG A O 1
ATOM 779 N N . GLN A 1 102 ? 7.403 -15.505 -40.171 1.00 50.41 102 GLN A N 1
ATOM 780 C CA . GLN A 1 102 ? 8.732 -15.734 -39.600 1.00 50.41 102 GLN A CA 1
ATOM 781 C C . GLN A 1 102 ? 9.549 -16.805 -40.345 1.00 50.41 102 GLN A C 1
ATOM 783 O O . GLN A 1 102 ? 10.379 -17.478 -39.749 1.00 50.41 102 GLN A O 1
ATOM 788 N N . GLU A 1 103 ? 9.371 -16.921 -41.661 1.00 44.94 103 GLU A N 1
ATOM 789 C CA . GLU A 1 103 ? 10.338 -17.572 -42.558 1.00 44.94 103 GLU A CA 1
ATOM 790 C C . GLU A 1 103 ? 11.061 -16.507 -43.396 1.00 44.94 103 GLU A C 1
ATOM 792 O O . GLU A 1 103 ? 11.056 -16.516 -44.624 1.00 44.94 103 GLU A O 1
ATOM 797 N N . VAL A 1 104 ? 11.667 -15.523 -42.727 1.00 49.47 104 VAL A N 1
ATOM 798 C CA . VAL A 1 104 ? 12.700 -14.705 -43.372 1.00 49.47 104 VAL A CA 1
ATOM 799 C C . VAL A 1 104 ? 13.989 -15.523 -43.307 1.00 49.47 104 VAL A C 1
ATOM 801 O O . VAL A 1 104 ? 14.367 -15.927 -42.204 1.00 49.47 104 VAL A O 1
ATOM 804 N N . PRO A 1 105 ? 14.673 -15.787 -44.436 1.00 44.41 105 PRO A N 1
ATOM 805 C CA . PRO A 1 105 ? 15.956 -16.471 -44.420 1.00 44.41 105 PRO A CA 1
ATOM 806 C C . PRO A 1 105 ? 16.891 -15.691 -43.502 1.00 44.41 105 PRO A C 1
ATOM 808 O O . PRO A 1 105 ? 17.179 -14.518 -43.756 1.00 44.41 105 PRO A O 1
ATOM 811 N N . ILE A 1 106 ? 17.328 -16.321 -42.413 1.00 47.03 106 ILE A N 1
ATOM 812 C CA . ILE A 1 106 ? 18.353 -15.764 -41.538 1.00 47.03 106 ILE A CA 1
ATOM 813 C C . ILE A 1 106 ? 19.631 -15.760 -42.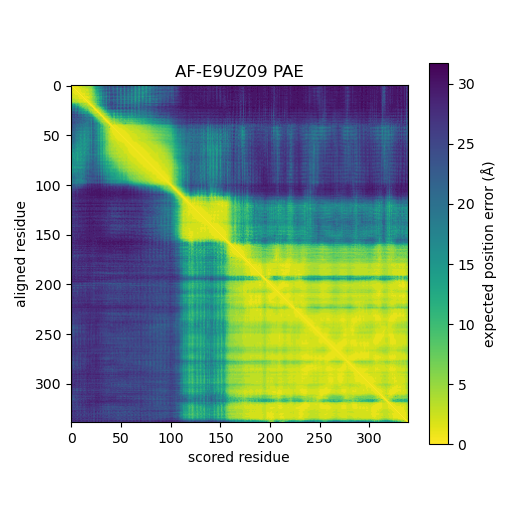374 1.00 47.03 106 ILE A C 1
ATOM 815 O O . ILE A 1 106 ? 20.342 -16.755 -42.462 1.00 47.03 106 ILE A O 1
ATOM 819 N N . SER A 1 107 ? 19.870 -14.649 -43.066 1.00 47.16 107 SER A N 1
ATOM 820 C CA . SER A 1 107 ? 21.154 -14.354 -43.680 1.00 47.16 107 SER A CA 1
ATOM 821 C C . SER A 1 107 ? 22.191 -14.404 -42.563 1.00 47.16 107 SER A C 1
ATOM 823 O O . SER A 1 107 ? 22.163 -13.566 -41.661 1.00 47.16 107 SER A O 1
ATOM 825 N N . GLU A 1 108 ? 23.080 -15.397 -42.609 1.00 44.09 108 GLU A N 1
ATOM 826 C CA . GLU A 1 108 ? 24.244 -15.564 -41.732 1.00 44.09 108 GLU A CA 1
ATOM 827 C C . GLU A 1 108 ? 25.277 -14.446 -41.966 1.00 44.09 108 GLU A C 1
ATOM 829 O O . GLU A 1 108 ? 26.445 -14.670 -42.269 1.00 44.09 108 GLU A O 1
ATOM 834 N N . THR A 1 109 ? 24.872 -13.189 -41.828 1.00 50.97 109 THR A N 1
ATOM 835 C CA . THR A 1 109 ? 25.815 -12.106 -41.588 1.00 50.97 109 THR A CA 1
ATOM 836 C C . THR A 1 109 ? 26.114 -12.133 -40.105 1.00 50.97 109 THR A C 1
ATOM 838 O O . THR A 1 109 ? 25.305 -11.665 -39.308 1.00 50.97 109 THR A O 1
ATOM 841 N N . VAL A 1 110 ? 27.254 -12.721 -39.734 1.00 49.97 110 VAL A N 1
ATOM 842 C CA . VAL A 1 110 ? 27.818 -12.648 -38.380 1.00 49.97 110 VAL A CA 1
ATOM 843 C C . VAL A 1 110 ? 27.720 -11.188 -37.918 1.00 49.97 110 VAL A C 1
ATOM 845 O O . VAL A 1 110 ? 28.419 -10.340 -38.480 1.00 49.97 110 VAL A O 1
ATOM 848 N N . PRO A 1 111 ? 26.829 -10.848 -36.965 1.00 55.44 111 PRO A N 1
ATOM 849 C CA . PRO A 1 111 ? 26.590 -9.456 -36.631 1.00 55.44 111 PRO A CA 1
ATOM 850 C C . PRO A 1 111 ? 27.875 -8.892 -36.041 1.00 55.44 111 PRO A C 1
ATOM 852 O O . PRO A 1 111 ? 28.431 -9.448 -35.086 1.00 55.44 111 PRO A O 1
ATOM 855 N N . ALA A 1 112 ? 28.359 -7.806 -36.647 1.00 63.09 112 ALA A N 1
ATOM 856 C CA . ALA A 1 112 ? 29.557 -7.107 -36.217 1.00 63.09 112 ALA A CA 1
ATOM 857 C C . ALA A 1 112 ? 29.524 -6.922 -34.692 1.00 63.09 112 ALA A C 1
ATOM 859 O O . ALA A 1 112 ? 28.495 -6.557 -34.112 1.00 63.09 112 ALA A O 1
ATOM 860 N N . LYS A 1 113 ? 30.636 -7.252 -34.027 1.00 75.25 113 LYS A N 1
ATOM 861 C CA . LYS A 1 113 ? 30.749 -7.114 -32.573 1.00 75.25 113 LYS A CA 1
ATOM 862 C C . LYS A 1 113 ? 30.439 -5.665 -32.197 1.00 75.25 113 LYS A C 1
ATOM 864 O O . LYS A 1 113 ? 31.137 -4.777 -32.669 1.00 75.25 113 LYS A O 1
ATOM 869 N N . LEU A 1 114 ? 29.446 -5.459 -31.324 1.00 80.88 114 LEU A N 1
ATOM 870 C CA . LEU A 1 114 ? 29.199 -4.149 -30.718 1.00 80.88 114 LEU A CA 1
ATOM 871 C C . LEU A 1 114 ? 30.464 -3.683 -29.994 1.00 80.88 114 LEU A C 1
ATOM 873 O O . LEU A 1 114 ? 30.910 -4.340 -29.042 1.00 80.88 114 LEU A O 1
ATOM 877 N N . GLY A 1 115 ? 31.033 -2.589 -30.481 1.00 80.44 115 GLY A N 1
ATOM 878 C CA . GLY A 1 115 ? 32.164 -1.896 -29.905 1.00 80.44 115 GLY A CA 1
ATOM 879 C C . GLY A 1 115 ? 31.745 -0.905 -28.810 1.00 80.44 115 GLY A C 1
ATOM 880 O O . GLY A 1 115 ? 30.565 -0.586 -28.658 1.00 80.44 115 GLY A O 1
ATOM 881 N N . PRO A 1 116 ? 32.716 -0.377 -28.044 1.00 81.00 116 PRO A N 1
ATOM 882 C CA . PRO A 1 116 ? 32.466 0.597 -26.976 1.00 81.00 116 PRO A CA 1
ATOM 883 C C . PRO A 1 116 ? 31.805 1.898 -27.458 1.00 81.00 116 PRO A C 1
ATOM 885 O O . PRO A 1 116 ? 31.145 2.571 -26.677 1.00 81.00 116 PRO A O 1
ATOM 888 N N . ASN A 1 117 ? 31.955 2.234 -28.742 1.00 87.69 117 ASN A N 1
ATOM 889 C CA . ASN A 1 117 ? 31.431 3.465 -29.340 1.00 87.69 117 ASN A CA 1
ATOM 890 C C . ASN A 1 117 ? 30.036 3.305 -29.964 1.00 87.69 117 ASN A C 1
ATOM 892 O O . ASN A 1 117 ? 29.493 4.277 -30.473 1.00 87.69 117 ASN A O 1
ATOM 896 N N . ASP A 1 118 ? 29.439 2.110 -29.911 1.00 91.19 118 ASP A N 1
ATOM 897 C CA . ASP A 1 118 ? 28.103 1.854 -30.475 1.00 91.19 118 ASP A CA 1
ATOM 898 C C . ASP A 1 118 ? 26.967 2.247 -29.507 1.00 91.19 118 ASP A C 1
ATOM 900 O O . ASP A 1 118 ? 25.846 1.740 -29.595 1.00 91.19 118 ASP A O 1
ATOM 904 N N . GLY A 1 119 ? 27.282 3.078 -28.513 1.00 91.25 119 GLY A N 1
ATOM 905 C CA . GLY A 1 119 ? 26.361 3.547 -27.484 1.00 91.25 119 GLY A CA 1
ATOM 906 C C . GLY A 1 119 ? 25.773 4.925 -27.779 1.00 91.25 119 GLY A C 1
ATOM 907 O O . GLY A 1 119 ? 26.123 5.548 -28.780 1.00 91.25 119 GLY A O 1
ATOM 908 N N . PRO A 1 120 ? 24.886 5.423 -26.899 1.00 93.88 120 PRO A N 1
ATOM 909 C CA . PRO A 1 120 ? 24.381 6.792 -26.981 1.00 93.88 120 PRO A CA 1
ATOM 910 C C . PRO A 1 120 ? 25.526 7.811 -26.905 1.00 93.88 120 PRO A C 1
ATOM 912 O O . PRO A 1 120 ? 26.419 7.660 -26.073 1.00 93.88 120 PRO A O 1
ATOM 915 N N . THR A 1 121 ? 25.483 8.883 -27.699 1.00 92.88 121 THR A N 1
ATOM 916 C CA . THR A 1 121 ? 26.578 9.863 -27.828 1.00 92.88 121 THR A CA 1
ATOM 917 C C . THR A 1 121 ? 26.835 10.651 -26.547 1.00 92.88 121 THR A C 1
ATOM 919 O O . THR A 1 121 ? 27.899 11.237 -26.374 1.00 92.88 121 THR A O 1
ATOM 922 N N . TRP A 1 122 ? 25.850 10.699 -25.649 1.00 91.88 122 TRP A N 1
ATOM 923 C CA . TRP A 1 122 ? 25.943 11.356 -24.346 1.00 91.88 122 TRP A CA 1
ATOM 924 C C . TRP A 1 122 ? 26.450 10.433 -23.230 1.00 91.88 122 TRP A C 1
ATOM 926 O O . TRP A 1 122 ? 26.709 10.912 -22.125 1.00 91.88 122 TRP A O 1
ATOM 936 N N . MET A 1 123 ? 26.550 9.124 -23.479 1.00 92.81 123 MET A N 1
ATOM 937 C CA . MET A 1 123 ? 27.005 8.138 -22.503 1.00 92.81 123 MET A CA 1
ATOM 938 C C . MET A 1 123 ? 28.485 7.826 -22.744 1.00 92.81 123 MET A C 1
ATOM 940 O O . MET A 1 123 ? 28.842 7.475 -23.868 1.00 92.81 123 MET A O 1
ATOM 944 N N . PRO A 1 124 ? 29.351 7.912 -21.720 1.00 94.12 124 PRO A N 1
ATOM 945 C CA . PRO A 1 124 ? 30.753 7.560 -21.887 1.00 94.12 124 PRO A CA 1
ATOM 946 C C . PRO A 1 124 ? 30.919 6.113 -22.398 1.00 94.12 124 PRO A C 1
ATOM 948 O O . PRO A 1 124 ? 30.199 5.225 -21.919 1.00 94.12 124 PRO A O 1
ATOM 951 N N . PRO A 1 125 ? 31.844 5.843 -23.342 1.00 93.94 125 PRO A N 1
ATOM 952 C CA . PRO A 1 125 ? 32.036 4.510 -23.925 1.00 93.94 125 PRO A CA 1
ATOM 953 C C . PRO A 1 125 ? 32.265 3.402 -22.888 1.00 93.94 125 PRO A C 1
ATOM 955 O O . PRO A 1 125 ? 31.816 2.270 -23.069 1.00 93.94 125 PRO A O 1
ATOM 958 N N . GLU A 1 126 ? 32.931 3.718 -21.777 1.00 93.69 126 GLU A N 1
ATOM 959 C CA . GLU A 1 126 ? 33.159 2.801 -20.663 1.00 93.69 126 GLU A CA 1
ATOM 960 C C . GLU A 1 126 ? 31.870 2.437 -19.910 1.00 93.69 126 GLU A C 1
ATOM 962 O O . GLU A 1 126 ? 31.647 1.259 -19.619 1.00 93.69 126 GLU A O 1
ATOM 967 N N . GLU A 1 127 ? 30.979 3.406 -19.663 1.00 92.50 127 GLU A N 1
ATOM 968 C CA . GLU A 1 127 ? 29.673 3.149 -19.040 1.00 92.50 127 GLU A CA 1
ATOM 969 C C . GLU A 1 127 ? 28.798 2.317 -19.986 1.00 92.50 127 GLU A C 1
ATOM 971 O O . GLU A 1 127 ? 28.105 1.382 -19.568 1.00 92.50 127 GLU A O 1
ATOM 976 N N . TRP A 1 128 ? 28.848 2.622 -21.286 1.00 94.88 128 TRP A N 1
ATOM 977 C CA . TRP A 1 128 ? 28.128 1.844 -22.283 1.00 94.88 128 TRP A CA 1
ATOM 978 C C . TRP A 1 128 ? 28.629 0.398 -22.350 1.00 94.88 128 TRP A C 1
ATOM 980 O O . TRP A 1 128 ? 27.816 -0.528 -22.340 1.00 94.88 128 TRP A O 1
ATOM 990 N N . ALA A 1 129 ? 29.946 0.178 -22.333 1.00 93.69 129 ALA A N 1
ATOM 991 C CA . ALA A 1 129 ? 30.532 -1.161 -22.317 1.00 93.69 129 ALA A CA 1
ATOM 992 C C . ALA A 1 129 ? 30.070 -1.990 -21.101 1.00 93.69 129 ALA A C 1
ATOM 994 O O . ALA A 1 129 ? 29.757 -3.178 -21.248 1.00 93.69 129 ALA A O 1
ATOM 995 N N . GLU A 1 130 ? 29.947 -1.370 -19.921 1.00 92.62 130 GLU A N 1
ATOM 996 C CA . GLU A 1 130 ? 29.383 -2.017 -18.730 1.00 92.62 130 GLU A CA 1
ATOM 997 C C . GLU A 1 130 ? 27.917 -2.425 -18.956 1.00 92.62 130 GLU A C 1
ATOM 999 O O . GLU A 1 130 ? 27.546 -3.581 -18.721 1.00 92.62 130 GLU A O 1
ATOM 1004 N N . LYS A 1 131 ? 27.081 -1.523 -19.494 1.00 93.25 131 LYS A N 1
ATOM 1005 C CA . LYS A 1 131 ? 25.675 -1.840 -19.806 1.00 93.25 131 LYS A CA 1
ATOM 1006 C C . LYS A 1 131 ? 25.545 -2.954 -20.841 1.00 93.25 131 LYS A C 1
ATOM 1008 O O . LYS A 1 131 ? 24.710 -3.840 -20.666 1.00 93.25 131 LYS A O 1
ATOM 1013 N N . VAL A 1 132 ? 26.372 -2.948 -21.887 1.00 94.12 132 VAL A N 1
ATOM 1014 C CA . VAL A 1 132 ? 26.416 -4.011 -22.903 1.00 94.12 132 VAL A CA 1
ATOM 1015 C C . VAL A 1 132 ? 26.722 -5.362 -22.252 1.00 94.12 132 VAL A C 1
ATOM 1017 O O . VAL A 1 132 ? 26.066 -6.352 -22.577 1.00 94.12 132 VAL A O 1
ATOM 1020 N N . SER A 1 133 ? 27.662 -5.414 -21.302 1.00 91.06 133 SER A N 1
ATOM 1021 C CA . SER A 1 133 ? 27.963 -6.632 -20.537 1.00 91.06 133 SER A CA 1
ATOM 1022 C C . SER A 1 133 ? 26.745 -7.124 -19.745 1.00 91.06 133 SER A C 1
ATOM 1024 O O . SER A 1 133 ? 26.371 -8.295 -19.845 1.00 91.06 133 SER A O 1
ATOM 1026 N N . VAL A 1 134 ? 26.052 -6.219 -19.044 1.00 92.88 134 VAL A N 1
ATOM 1027 C CA . VAL A 1 134 ? 24.818 -6.544 -18.309 1.00 92.88 134 VAL A CA 1
ATOM 1028 C C . VAL A 1 134 ? 23.720 -7.060 -19.246 1.00 92.88 134 VAL A C 1
ATOM 1030 O O . VAL A 1 134 ? 23.072 -8.059 -18.939 1.00 92.88 134 VAL A O 1
ATOM 1033 N N . TYR A 1 135 ? 23.511 -6.432 -20.404 1.00 93.50 135 TYR A N 1
ATOM 1034 C CA . TYR A 1 135 ? 22.504 -6.877 -21.371 1.00 93.50 135 TYR A CA 1
ATOM 1035 C C . TYR A 1 135 ? 22.829 -8.240 -21.986 1.00 93.50 135 TYR A C 1
ATOM 1037 O O . TYR A 1 135 ? 21.925 -9.056 -22.171 1.00 93.50 135 TYR A O 1
ATOM 1045 N N . ARG A 1 136 ? 24.109 -8.523 -22.247 1.00 92.12 136 ARG A N 1
ATOM 1046 C CA . ARG A 1 136 ? 24.557 -9.848 -22.696 1.00 92.12 136 ARG A CA 1
ATOM 1047 C C . ARG A 1 136 ? 24.340 -10.909 -21.623 1.00 92.12 136 ARG A C 1
ATOM 1049 O O . ARG A 1 136 ? 23.847 -11.984 -21.941 1.00 92.12 136 ARG A O 1
ATOM 1056 N N . ALA A 1 137 ? 24.621 -10.596 -20.357 1.00 89.12 137 ALA A N 1
ATOM 1057 C CA . ALA A 1 137 ? 24.331 -11.493 -19.236 1.00 89.12 137 ALA A CA 1
ATOM 1058 C C . ALA A 1 137 ? 22.824 -11.790 -19.089 1.00 89.12 137 ALA A C 1
ATOM 1060 O O . ALA A 1 137 ? 22.447 -12.842 -18.582 1.00 89.12 137 ALA A O 1
ATOM 1061 N N . GLN A 1 138 ? 21.959 -10.892 -19.575 1.00 91.88 138 GLN A N 1
ATOM 1062 C CA . GLN A 1 138 ? 20.507 -11.087 -19.668 1.00 91.88 138 GLN A CA 1
ATOM 1063 C C . GLN A 1 138 ? 20.059 -11.824 -20.946 1.00 91.88 138 GLN A C 1
ATOM 1065 O O . GLN A 1 138 ? 18.858 -11.962 -21.171 1.00 91.88 138 GLN A O 1
ATOM 1070 N N . GLY A 1 139 ? 20.987 -12.271 -21.799 1.00 91.75 139 GLY A N 1
ATOM 1071 C CA . GLY A 1 139 ? 20.687 -12.997 -23.036 1.00 91.75 139 GLY A CA 1
ATOM 1072 C C . GLY A 1 139 ? 20.224 -12.124 -24.207 1.00 91.75 139 GLY A C 1
ATOM 1073 O O . GLY A 1 139 ? 19.648 -12.649 -25.158 1.00 91.75 139 GLY A O 1
ATOM 1074 N N . ARG A 1 140 ? 20.440 -10.800 -24.172 1.00 91.56 140 ARG A N 1
ATOM 1075 C CA . ARG A 1 140 ? 20.070 -9.921 -25.296 1.00 91.56 140 ARG A CA 1
ATOM 1076 C C . ARG A 1 140 ? 21.036 -10.071 -26.473 1.00 91.56 140 ARG A C 1
ATOM 1078 O O . ARG A 1 140 ? 22.252 -10.121 -26.285 1.00 91.56 140 ARG A O 1
ATOM 1085 N N . THR A 1 141 ? 20.491 -10.079 -27.688 1.00 93.56 141 THR A N 1
ATOM 1086 C CA . THR A 1 141 ? 21.265 -10.070 -28.939 1.00 93.56 141 THR A CA 1
ATOM 1087 C C . THR A 1 141 ? 21.914 -8.703 -29.178 1.00 93.56 141 THR A C 1
ATOM 1089 O O . THR A 1 141 ? 21.481 -7.695 -28.618 1.00 93.56 141 THR A O 1
ATOM 1092 N N . ASN A 1 142 ? 22.944 -8.639 -30.031 1.00 91.75 142 ASN A N 1
ATOM 1093 C CA . ASN A 1 142 ? 23.572 -7.359 -30.384 1.00 91.75 142 ASN A CA 1
ATOM 1094 C C . ASN A 1 142 ? 22.565 -6.388 -31.034 1.00 91.75 142 ASN A C 1
ATOM 1096 O O . ASN A 1 142 ? 22.612 -5.196 -30.750 1.00 91.75 142 ASN A O 1
ATOM 1100 N N . ASP A 1 143 ? 21.619 -6.878 -31.835 1.00 88.62 143 ASP A N 1
ATOM 1101 C CA . ASP A 1 143 ? 20.601 -6.018 -32.451 1.00 88.62 143 ASP A CA 1
ATOM 1102 C C . ASP A 1 143 ? 19.641 -5.439 -31.406 1.00 88.62 143 ASP A C 1
ATOM 1104 O O . ASP A 1 143 ? 19.432 -4.229 -31.376 1.00 88.62 143 ASP A O 1
ATOM 1108 N N . ALA A 1 144 ? 19.180 -6.252 -30.448 1.00 87.12 144 ALA A N 1
ATOM 1109 C CA . ALA A 1 144 ? 18.363 -5.767 -29.334 1.00 87.12 144 ALA A CA 1
ATOM 1110 C C . ALA A 1 144 ? 19.111 -4.747 -28.455 1.00 87.12 144 ALA A C 1
ATOM 1112 O O . ALA A 1 144 ? 18.504 -3.858 -27.859 1.00 87.12 144 ALA A O 1
ATOM 1113 N N . ILE A 1 145 ? 20.436 -4.871 -28.337 1.00 94.62 145 ILE A N 1
ATOM 1114 C CA . ILE A 1 145 ? 21.269 -3.901 -27.618 1.00 94.62 145 ILE A CA 1
ATOM 1115 C C . ILE A 1 145 ? 21.417 -2.602 -28.427 1.00 94.62 145 ILE A C 1
ATOM 1117 O O . ILE A 1 145 ? 21.370 -1.524 -27.833 1.00 94.62 145 ILE A O 1
ATOM 1121 N N . ARG A 1 146 ? 21.524 -2.676 -29.760 1.00 93.31 146 ARG A N 1
ATOM 1122 C CA . ARG A 1 146 ? 21.544 -1.499 -30.645 1.00 93.31 146 ARG A CA 1
ATOM 1123 C C . ARG A 1 146 ? 20.222 -0.732 -30.591 1.00 93.31 146 ARG A C 1
ATOM 1125 O O . ARG A 1 146 ? 20.238 0.480 -30.417 1.00 93.31 146 ARG A O 1
ATOM 1132 N N . GLU A 1 147 ? 19.088 -1.429 -30.599 1.00 90.44 147 GLU A N 1
ATOM 1133 C CA . GLU A 1 147 ? 17.767 -0.809 -30.405 1.00 90.44 147 GLU A CA 1
ATOM 1134 C C . GLU A 1 147 ? 17.660 -0.077 -29.057 1.00 90.44 147 GLU A C 1
ATOM 1136 O O . GLU A 1 147 ? 17.076 1.007 -28.963 1.00 90.44 147 GLU A O 1
ATOM 1141 N N . VAL A 1 148 ? 18.254 -0.640 -27.995 1.00 92.31 148 VAL A N 1
ATOM 1142 C CA . VAL A 1 148 ? 18.347 0.035 -26.693 1.00 92.31 148 VAL A CA 1
ATOM 1143 C C . VAL A 1 148 ? 19.225 1.281 -26.781 1.00 92.31 148 VAL A C 1
ATOM 1145 O O . VAL A 1 148 ? 18.846 2.304 -26.211 1.00 92.31 148 VAL A O 1
ATOM 1148 N N . ALA A 1 149 ? 20.365 1.219 -27.475 1.00 94.38 149 ALA A N 1
ATOM 1149 C CA . ALA A 1 149 ? 21.241 2.372 -27.680 1.00 94.38 149 ALA A CA 1
ATOM 1150 C C . ALA A 1 149 ? 20.499 3.504 -28.403 1.00 94.38 149 ALA A C 1
ATOM 1152 O O . ALA A 1 149 ? 20.442 4.618 -27.893 1.00 94.38 149 ALA A O 1
ATOM 1153 N N . GLU A 1 150 ? 19.826 3.203 -29.515 1.00 91.88 150 GLU A N 1
ATOM 1154 C CA . GLU A 1 150 ? 19.017 4.169 -30.267 1.00 91.88 150 GLU A CA 1
ATOM 1155 C C . GLU A 1 150 ? 17.876 4.756 -29.428 1.00 91.88 150 GLU A C 1
ATOM 1157 O O . GLU A 1 150 ? 17.587 5.953 -29.486 1.00 91.88 150 GLU A O 1
ATOM 1162 N N . TYR A 1 151 ? 17.210 3.928 -28.619 1.00 90.25 151 TYR A N 1
ATOM 1163 C CA . TYR A 1 151 ? 16.188 4.404 -27.692 1.00 90.25 151 TYR A CA 1
ATOM 1164 C C . TYR A 1 151 ? 16.767 5.376 -26.658 1.00 90.25 151 TYR A C 1
ATOM 1166 O O . TYR A 1 151 ? 16.158 6.411 -26.379 1.00 90.25 151 TYR A O 1
ATOM 1174 N N . LEU A 1 152 ? 17.920 5.047 -26.077 1.00 91.25 152 LEU A N 1
ATOM 1175 C CA . LEU A 1 152 ? 18.596 5.888 -25.094 1.00 91.25 152 LEU A CA 1
ATOM 1176 C C . LEU A 1 152 ? 19.122 7.184 -25.718 1.00 91.25 152 LEU A C 1
ATOM 1178 O O . LEU A 1 152 ? 19.047 8.225 -25.071 1.00 91.25 152 LEU A O 1
ATOM 1182 N N . GLU A 1 153 ? 19.575 7.144 -26.968 1.00 91.88 153 GLU A N 1
ATOM 1183 C CA . GLU A 1 153 ? 19.959 8.323 -27.741 1.00 91.88 153 GLU A CA 1
ATOM 1184 C C . GLU A 1 153 ? 18.768 9.271 -27.910 1.00 91.88 153 GLU A C 1
ATOM 1186 O O . GLU A 1 153 ? 18.810 10.409 -27.446 1.00 91.88 153 GLU A O 1
ATOM 1191 N N . ARG A 1 154 ? 17.639 8.767 -28.434 1.00 90.56 154 ARG A N 1
ATOM 1192 C CA . ARG A 1 154 ? 16.396 9.552 -28.580 1.00 90.56 154 ARG A CA 1
ATOM 1193 C C . ARG A 1 154 ? 15.882 10.107 -27.254 1.00 90.56 154 ARG A C 1
ATOM 1195 O O . ARG A 1 154 ? 15.293 11.182 -27.212 1.00 90.56 154 ARG A O 1
ATOM 1202 N N . ARG A 1 155 ? 16.039 9.341 -26.173 1.00 87.88 155 ARG A N 1
ATOM 1203 C CA . ARG A 1 155 ? 15.605 9.731 -24.829 1.00 87.88 155 ARG A CA 1
ATOM 1204 C C . ARG A 1 155 ? 16.508 10.807 -24.216 1.00 87.88 155 ARG A C 1
ATOM 1206 O O . ARG A 1 155 ? 16.021 11.590 -23.400 1.00 87.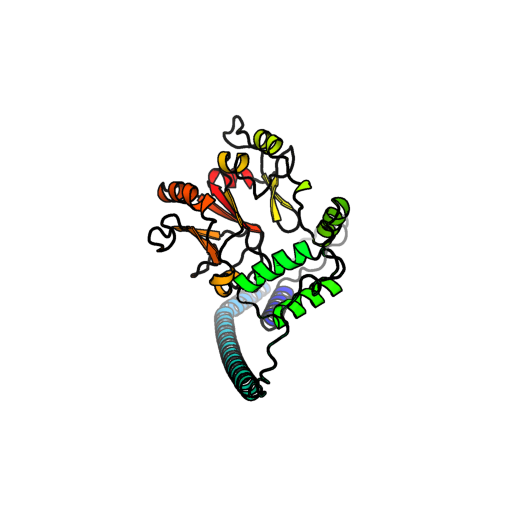88 155 ARG A O 1
ATOM 1213 N N . GLY A 1 156 ? 17.793 10.805 -24.558 1.00 85.44 156 GLY A N 1
ATOM 1214 C CA . GLY A 1 156 ? 18.815 11.626 -23.923 1.00 85.44 156 GLY A CA 1
ATOM 1215 C C . GLY A 1 156 ? 19.192 11.170 -22.502 1.00 85.44 156 GLY A C 1
ATOM 1216 O O . GLY A 1 156 ? 18.604 10.223 -21.949 1.00 85.44 156 GLY A O 1
ATOM 1217 N N . PRO A 1 157 ? 20.168 11.860 -21.879 1.00 83.62 157 PRO A N 1
ATOM 1218 C CA . PRO A 1 157 ? 20.619 11.554 -20.533 1.00 83.62 157 PRO A CA 1
ATOM 1219 C C . PRO A 1 157 ? 19.470 11.666 -19.538 1.00 83.62 157 PRO A C 1
ATOM 1221 O O . PRO A 1 157 ? 18.621 12.560 -19.587 1.00 83.62 157 PRO A O 1
ATOM 1224 N N . ARG A 1 158 ? 19.427 10.723 -18.596 1.00 77.69 158 ARG A N 1
ATOM 1225 C CA . ARG A 1 158 ? 18.400 10.699 -17.559 1.00 77.69 158 ARG A CA 1
ATOM 1226 C C . ARG A 1 158 ? 18.764 11.724 -16.486 1.00 77.69 158 ARG A C 1
ATOM 1228 O O . ARG A 1 158 ? 19.309 11.353 -15.453 1.00 77.69 158 ARG A O 1
ATOM 1235 N N . TRP A 1 159 ? 18.451 12.995 -16.722 1.00 75.69 159 TRP A N 1
ATOM 1236 C CA . TRP A 1 159 ? 18.663 14.046 -15.729 1.00 75.69 159 TRP A CA 1
ATOM 1237 C C . TRP A 1 159 ? 17.869 13.724 -14.456 1.00 75.69 159 TRP A C 1
ATOM 1239 O O . TRP A 1 159 ? 16.643 13.534 -14.524 1.00 75.69 159 TRP A O 1
ATOM 1249 N N . PRO A 1 160 ? 18.534 13.600 -13.291 1.00 78.31 160 PRO A N 1
ATOM 1250 C CA . PRO A 1 160 ? 17.834 13.560 -12.022 1.00 78.31 160 PRO A CA 1
ATOM 1251 C C . PRO A 1 160 ? 17.016 14.841 -11.923 1.00 78.31 160 PRO A C 1
ATOM 1253 O O . PRO A 1 160 ? 17.561 15.935 -12.029 1.00 78.31 160 PRO A O 1
ATOM 1256 N N . ARG A 1 161 ? 15.703 14.703 -11.748 1.00 81.25 161 ARG A N 1
ATOM 1257 C CA . ARG A 1 161 ? 14.849 15.872 -11.544 1.00 81.25 161 ARG A CA 1
ATOM 1258 C C . ARG A 1 161 ? 15.307 16.612 -10.298 1.00 81.25 161 ARG A C 1
ATOM 1260 O O . ARG A 1 161 ? 15.536 15.983 -9.259 1.00 81.25 161 ARG A O 1
ATOM 1267 N N . THR A 1 162 ? 15.379 17.928 -10.401 1.00 86.69 162 THR A N 1
ATOM 1268 C CA . THR A 1 162 ? 15.589 18.804 -9.253 1.00 86.69 162 THR A CA 1
ATOM 1269 C C . THR A 1 162 ? 14.463 18.606 -8.226 1.00 86.69 162 THR A C 1
ATOM 1271 O O . THR A 1 162 ? 13.377 18.116 -8.563 1.00 86.69 162 THR A O 1
ATOM 1274 N N . PRO A 1 163 ? 14.675 18.961 -6.946 1.00 82.56 163 PRO A N 1
ATOM 1275 C CA . PRO A 1 163 ? 13.606 18.940 -5.948 1.00 82.56 163 PRO A CA 1
ATOM 1276 C C . PRO A 1 163 ? 12.347 19.709 -6.385 1.00 82.56 163 PRO A C 1
ATOM 1278 O O . PRO A 1 163 ? 11.250 19.186 -6.208 1.00 82.56 163 PRO A O 1
ATOM 1281 N N . ALA A 1 164 ? 12.507 20.868 -7.035 1.00 85.69 164 ALA A N 1
ATOM 1282 C CA . ALA A 1 164 ? 11.399 21.671 -7.558 1.00 85.69 164 ALA A CA 1
ATOM 1283 C C . ALA A 1 164 ? 10.603 20.920 -8.639 1.00 85.69 164 ALA A C 1
ATOM 1285 O O . ALA A 1 164 ? 9.408 20.708 -8.482 1.00 85.69 164 ALA A O 1
ATOM 1286 N N . GLU A 1 165 ? 11.271 20.375 -9.661 1.00 86.62 165 GLU A N 1
ATOM 1287 C CA . GLU A 1 165 ? 10.599 19.607 -10.723 1.00 86.62 165 GLU A CA 1
ATOM 1288 C C . GLU A 1 165 ? 9.893 18.347 -10.198 1.00 86.62 165 GLU A C 1
ATOM 1290 O O . GLU A 1 165 ? 8.890 17.897 -10.760 1.00 86.62 165 GLU A O 1
ATOM 1295 N N . ARG A 1 166 ? 10.429 17.723 -9.139 1.00 85.19 166 ARG A N 1
ATOM 1296 C CA . ARG A 1 166 ? 9.763 16.591 -8.475 1.00 85.19 166 ARG A CA 1
ATOM 1297 C C . ARG A 1 166 ? 8.507 17.044 -7.744 1.00 85.19 166 ARG A C 1
ATOM 1299 O O . ARG A 1 166 ? 7.503 16.343 -7.848 1.00 85.19 166 ARG A O 1
ATOM 1306 N N . SER A 1 167 ? 8.563 18.186 -7.064 1.00 84.62 167 SER A N 1
ATOM 1307 C CA . SER A 1 167 ? 7.416 18.810 -6.401 1.00 84.62 167 SER A CA 1
ATOM 1308 C C . SER A 1 167 ? 6.325 19.188 -7.404 1.00 84.62 167 SER A C 1
ATOM 1310 O O . SER A 1 167 ? 5.189 18.744 -7.258 1.00 84.62 167 SER A O 1
ATOM 1312 N N . ASP A 1 168 ? 6.674 19.892 -8.483 1.00 85.81 168 ASP A N 1
ATOM 1313 C CA . ASP A 1 168 ? 5.721 20.317 -9.518 1.00 85.81 168 ASP A CA 1
ATOM 1314 C C . ASP A 1 168 ? 5.035 19.118 -10.170 1.00 85.81 168 ASP A C 1
ATOM 1316 O O . ASP A 1 168 ? 3.811 19.047 -10.282 1.00 85.81 168 ASP A O 1
ATOM 1320 N N . ARG A 1 169 ? 5.822 18.101 -10.536 1.00 84.31 169 ARG A N 1
ATOM 1321 C CA . ARG A 1 169 ? 5.280 16.857 -11.084 1.00 84.31 169 ARG A CA 1
ATOM 1322 C C . ARG A 1 169 ? 4.354 16.157 -10.094 1.00 84.31 169 ARG A C 1
ATOM 1324 O O . ARG A 1 169 ? 3.358 15.572 -10.510 1.00 84.31 169 ARG A O 1
ATOM 1331 N N . ALA A 1 170 ? 4.699 16.147 -8.813 1.00 85.81 170 ALA A N 1
ATOM 1332 C CA . ALA A 1 170 ? 3.889 15.495 -7.800 1.00 85.81 170 ALA A CA 1
ATOM 1333 C C . ALA A 1 170 ? 2.569 16.222 -7.556 1.00 85.81 170 ALA A C 1
ATOM 1335 O O . ALA A 1 170 ? 1.552 15.551 -7.396 1.00 85.81 170 ALA A O 1
ATOM 1336 N N . ALA A 1 171 ? 2.573 17.556 -7.613 1.00 86.44 171 ALA A N 1
ATOM 1337 C CA . ALA A 1 171 ? 1.364 18.367 -7.589 1.00 86.44 171 ALA A CA 1
ATOM 1338 C C . ALA A 1 171 ? 0.460 18.047 -8.791 1.00 86.44 171 ALA A C 1
ATOM 1340 O O . ALA A 1 171 ? -0.718 17.761 -8.603 1.00 86.44 171 ALA A O 1
ATOM 1341 N N . VAL A 1 172 ? 1.024 17.980 -10.004 1.00 84.06 172 VAL A N 1
ATOM 1342 C CA . VAL A 1 172 ? 0.280 17.615 -11.227 1.00 84.06 172 VAL A CA 1
ATOM 1343 C C . VAL A 1 172 ? -0.306 16.203 -11.146 1.00 84.06 172 VAL A C 1
ATOM 1345 O O . VAL A 1 172 ? -1.437 15.975 -11.561 1.00 84.06 172 VAL A O 1
ATOM 1348 N N . LEU A 1 173 ? 0.454 15.241 -10.619 1.00 83.88 173 LEU A N 1
ATOM 1349 C CA . LEU A 1 173 ? 0.011 13.850 -10.505 1.00 83.88 173 LEU A CA 1
ATOM 1350 C C . LEU A 1 173 ? -0.858 13.582 -9.269 1.00 83.88 173 LEU A C 1
ATOM 1352 O O . LEU A 1 173 ? -1.324 12.456 -9.110 1.00 83.88 173 LEU A O 1
ATOM 1356 N N . GLY A 1 174 ? -1.031 14.559 -8.373 1.00 85.88 174 GLY A N 1
ATOM 1357 C CA . GLY A 1 174 ? -1.698 14.344 -7.090 1.00 85.88 174 GLY A CA 1
ATOM 1358 C C . GLY A 1 174 ? -1.010 13.265 -6.246 1.00 85.88 174 GLY A C 1
ATOM 1359 O O . GLY A 1 174 ? -1.675 12.444 -5.627 1.00 85.88 174 GLY A O 1
ATOM 1360 N N . THR A 1 175 ? 0.323 13.220 -6.234 1.00 87.38 175 THR A N 1
ATOM 1361 C CA . THR A 1 175 ? 1.095 12.235 -5.451 1.00 87.38 175 THR A CA 1
ATOM 1362 C C . THR A 1 175 ? 1.879 12.907 -4.335 1.00 87.38 175 THR A C 1
ATOM 1364 O O . THR A 1 175 ? 2.258 14.067 -4.466 1.00 87.38 175 THR A O 1
ATOM 1367 N N . VAL A 1 176 ? 2.156 12.187 -3.250 1.00 88.81 176 VAL A N 1
ATOM 1368 C CA . VAL A 1 176 ? 3.022 12.665 -2.154 1.00 88.81 176 VAL A CA 1
ATOM 1369 C C . VAL A 1 176 ? 4.482 12.268 -2.401 1.00 88.81 176 VAL A C 1
ATOM 1371 O O . VAL A 1 176 ? 4.756 11.107 -2.735 1.00 88.81 176 VAL A O 1
ATOM 1374 N N . ILE A 1 177 ? 5.422 13.210 -2.247 1.00 88.56 177 ILE A N 1
ATOM 1375 C CA . ILE A 1 177 ? 6.866 12.951 -2.422 1.00 88.56 177 ILE A CA 1
ATOM 1376 C C . ILE A 1 177 ? 7.581 12.673 -1.104 1.00 88.56 177 ILE A C 1
ATOM 1378 O O . ILE A 1 177 ? 7.079 12.922 -0.013 1.00 88.56 177 ILE A O 1
ATOM 1382 N N . ARG A 1 178 ? 8.792 12.115 -1.214 1.00 88.44 178 ARG A N 1
ATOM 1383 C CA . ARG A 1 178 ? 9.593 11.687 -0.061 1.00 88.44 178 ARG A CA 1
ATOM 1384 C C . ARG A 1 178 ? 9.932 12.852 0.867 1.00 88.44 178 ARG A C 1
ATOM 1386 O O . ARG A 1 178 ? 10.043 12.630 2.072 1.00 88.44 178 ARG A O 1
ATOM 1393 N N . GLU A 1 179 ? 10.146 14.022 0.285 1.00 89.94 179 GLU A N 1
ATOM 1394 C CA . GLU A 1 179 ? 10.558 15.262 0.934 1.00 89.94 179 GLU A CA 1
ATOM 1395 C C . GLU A 1 179 ? 9.455 15.879 1.807 1.00 89.94 179 GLU A C 1
ATOM 1397 O O . GLU A 1 179 ? 9.764 16.678 2.680 1.00 89.94 179 GLU A O 1
ATOM 1402 N N . GLU A 1 180 ? 8.192 15.487 1.610 1.00 92.94 180 GLU A N 1
ATOM 1403 C CA . GLU A 1 180 ? 7.053 15.967 2.408 1.00 92.94 180 GLU A CA 1
ATOM 1404 C C . GLU A 1 180 ? 6.820 15.140 3.681 1.00 92.94 180 GLU A C 1
ATOM 1406 O O . GLU A 1 180 ? 6.096 15.562 4.579 1.00 92.94 180 GLU A O 1
ATOM 1411 N N . TYR A 1 181 ? 7.416 13.948 3.769 1.00 95.50 181 TYR A N 1
ATOM 1412 C CA . TYR A 1 181 ? 7.362 13.143 4.986 1.00 95.50 181 TYR A CA 1
ATOM 1413 C C . TYR A 1 181 ? 8.384 13.626 6.007 1.00 95.50 181 TYR A C 1
ATOM 1415 O O . TYR A 1 181 ? 9.460 14.115 5.654 1.00 95.50 181 TYR A O 1
ATOM 1423 N N . LEU A 1 182 ? 8.095 13.355 7.275 1.00 96.44 182 LEU A N 1
ATOM 1424 C CA . LEU A 1 182 ? 9.033 13.557 8.365 1.00 96.44 182 LEU A CA 1
ATOM 1425 C C . LEU A 1 182 ? 10.385 12.865 8.107 1.00 96.44 182 LEU A C 1
ATOM 1427 O O . LEU A 1 182 ? 10.513 11.841 7.413 1.00 96.44 182 LEU A O 1
ATOM 1431 N N . SER A 1 183 ? 11.435 13.461 8.674 1.00 94.56 183 SER A N 1
ATOM 1432 C CA . SER A 1 183 ? 12.732 12.801 8.792 1.00 94.56 183 SER A CA 1
ATOM 1433 C C . SER A 1 183 ? 12.608 11.602 9.745 1.00 94.56 183 SER A C 1
ATOM 1435 O O . SER A 1 183 ? 11.742 11.606 10.618 1.00 94.56 183 SER A O 1
ATOM 1437 N N . PRO A 1 184 ? 13.477 10.580 9.637 1.00 94.25 184 PRO A N 1
ATOM 1438 C CA . PRO A 1 184 ? 13.447 9.441 10.558 1.00 94.25 184 PRO A CA 1
ATOM 1439 C C . PRO A 1 184 ? 13.545 9.828 12.045 1.00 94.25 184 PRO A C 1
ATOM 1441 O O . PRO A 1 184 ? 12.983 9.144 12.895 1.00 94.25 184 PRO A O 1
ATOM 1444 N N . GLU A 1 185 ? 14.250 10.918 12.352 1.00 94.00 185 GLU A N 1
ATOM 1445 C CA . GLU A 1 185 ? 14.381 11.474 13.705 1.00 94.00 185 GLU A CA 1
ATOM 1446 C C . GLU A 1 185 ? 13.047 12.048 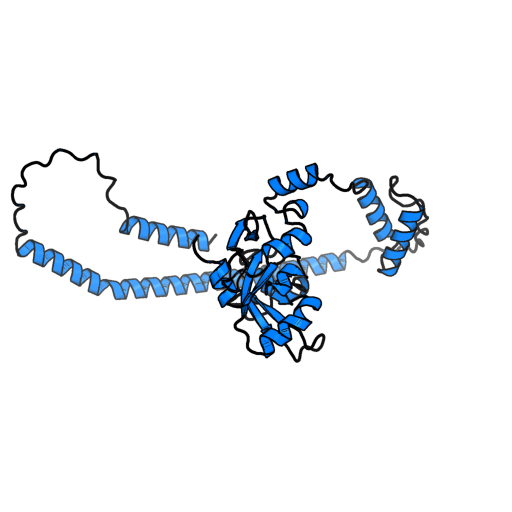14.196 1.00 94.00 185 GLU A C 1
ATOM 1448 O O . GLU A 1 185 ? 12.572 11.681 15.269 1.00 94.00 185 GLU A O 1
ATOM 1453 N N . ASN A 1 186 ? 12.389 12.869 13.374 1.00 96.00 186 ASN A N 1
ATOM 1454 C CA . ASN A 1 186 ? 11.093 13.445 13.725 1.00 96.00 186 ASN A CA 1
ATOM 1455 C C . ASN A 1 186 ? 9.981 12.390 13.751 1.00 96.00 186 ASN A C 1
ATOM 1457 O O . ASN A 1 186 ? 9.057 12.517 14.545 1.00 96.00 186 ASN A O 1
ATOM 1461 N N . GLU A 1 187 ? 10.065 11.334 12.936 1.00 96.25 187 GLU A N 1
ATOM 1462 C CA . GLU A 1 187 ? 9.152 10.189 13.032 1.00 96.25 187 GLU A CA 1
ATOM 1463 C C . GLU A 1 187 ? 9.265 9.481 14.380 1.00 96.25 187 GLU A C 1
ATOM 1465 O O . GLU A 1 187 ? 8.246 9.081 14.934 1.00 96.25 187 GLU A O 1
ATOM 1470 N N . ALA A 1 188 ? 10.484 9.310 14.906 1.00 95.12 188 ALA A N 1
ATOM 1471 C CA . ALA A 1 188 ? 10.683 8.689 16.211 1.00 95.12 188 ALA A CA 1
ATOM 1472 C C . ALA A 1 188 ? 10.011 9.517 17.312 1.00 95.12 188 ALA A C 1
ATOM 1474 O O . ALA A 1 188 ? 9.231 8.961 18.075 1.00 95.12 188 ALA A O 1
ATOM 1475 N N . ILE A 1 189 ? 10.225 10.836 17.311 1.00 95.69 189 ILE A N 1
ATOM 1476 C CA . ILE A 1 189 ? 9.601 11.766 18.265 1.00 95.69 189 ILE A CA 1
ATOM 1477 C C . ILE A 1 189 ? 8.072 11.771 18.110 1.00 95.69 189 ILE A C 1
ATOM 1479 O O . ILE A 1 189 ? 7.339 11.725 19.093 1.00 95.69 189 ILE A O 1
ATOM 1483 N N . ALA A 1 190 ? 7.568 11.811 16.875 1.00 95.81 190 ALA A N 1
ATOM 1484 C CA . ALA A 1 190 ? 6.135 11.886 16.597 1.00 95.81 190 ALA A CA 1
ATOM 1485 C C . ALA A 1 190 ? 5.370 10.607 16.985 1.00 95.81 190 ALA A C 1
ATOM 1487 O O . ALA A 1 190 ? 4.180 10.670 17.292 1.00 95.81 190 ALA A O 1
ATOM 1488 N N . LEU A 1 191 ? 6.042 9.453 16.942 1.00 96.12 191 LEU A N 1
ATOM 1489 C CA . LEU A 1 191 ? 5.454 8.136 17.195 1.00 96.12 191 LEU A CA 1
ATOM 1490 C C . LEU A 1 191 ? 5.757 7.577 18.588 1.00 96.12 191 LEU A C 1
ATOM 1492 O O . LEU A 1 191 ? 5.400 6.432 18.870 1.00 96.12 191 LEU A O 1
ATOM 1496 N N . GLU A 1 192 ? 6.396 8.352 19.462 1.00 92.88 192 GLU A N 1
ATOM 1497 C CA . GLU A 1 192 ? 6.511 7.989 20.871 1.00 92.88 192 GLU A CA 1
ATOM 1498 C C . GLU A 1 192 ? 5.115 7.875 21.505 1.00 92.88 192 GLU A C 1
ATOM 1500 O O . GLU A 1 192 ? 4.279 8.781 21.412 1.00 92.88 192 GLU A O 1
ATOM 1505 N N . SER A 1 193 ? 4.849 6.732 22.146 1.00 83.94 193 SER A N 1
ATOM 1506 C CA . SER A 1 193 ? 3.606 6.514 22.884 1.00 83.94 193 SER A CA 1
ATOM 1507 C C . SER A 1 193 ? 3.470 7.545 24.002 1.00 83.94 193 SER A C 1
ATOM 1509 O O . SER A 1 193 ? 4.391 7.744 24.795 1.00 83.94 193 SER A O 1
ATOM 1511 N N . ARG A 1 194 ? 2.298 8.182 24.097 1.00 82.81 194 ARG A N 1
ATOM 1512 C CA . ARG A 1 194 ? 1.976 9.099 25.200 1.00 82.81 194 ARG A CA 1
ATOM 1513 C C . ARG A 1 194 ? 1.406 8.336 26.400 1.00 82.81 194 ARG A C 1
ATOM 1515 O O . ARG A 1 194 ? 1.331 7.110 26.400 1.00 82.81 194 ARG A O 1
ATOM 1522 N N . SER A 1 195 ? 0.959 9.068 27.421 1.00 78.00 195 SER A N 1
ATOM 1523 C CA . SER A 1 195 ? 0.293 8.514 28.612 1.00 78.00 195 SER A CA 1
ATOM 1524 C C . SER A 1 195 ? -0.911 7.613 28.300 1.00 78.00 195 SER A C 1
ATOM 1526 O O . SER A 1 195 ? -1.252 6.764 29.116 1.00 78.00 195 SER A O 1
ATOM 1528 N N . SER A 1 196 ? -1.531 7.760 27.126 1.00 76.75 196 SER A N 1
ATOM 1529 C CA . SER A 1 196 ? -2.620 6.910 26.627 1.00 76.75 196 SER A CA 1
ATOM 1530 C C . SER A 1 196 ? -2.169 5.554 26.063 1.00 76.75 196 SER A C 1
ATOM 1532 O O . SER A 1 196 ? -3.014 4.762 25.665 1.00 76.75 196 SER A O 1
ATOM 1534 N N . GLY A 1 197 ? -0.862 5.288 25.963 1.00 89.94 197 GLY A N 1
ATOM 1535 C CA . GLY A 1 197 ? -0.303 4.080 25.341 1.00 89.94 197 GLY A CA 1
ATOM 1536 C C . GLY A 1 197 ? -0.174 4.147 23.813 1.00 89.94 197 GLY A C 1
ATOM 1537 O O . GLY A 1 197 ? 0.611 3.393 23.237 1.00 89.94 197 GLY A O 1
ATOM 1538 N N . PHE A 1 198 ? -0.852 5.097 23.161 1.00 93.44 198 PHE A N 1
ATOM 1539 C CA . PHE A 1 198 ? -0.823 5.302 21.710 1.00 93.44 198 PHE A CA 1
ATOM 1540 C C . PHE A 1 198 ? -0.149 6.631 21.320 1.00 93.44 198 PHE A C 1
ATOM 1542 O O . PHE A 1 198 ? -0.130 7.573 22.123 1.00 93.44 198 PHE A O 1
ATOM 1549 N N . PRO A 1 199 ? 0.410 6.740 20.099 1.00 94.88 199 PRO A N 1
ATOM 1550 C CA . PRO A 1 199 ? 0.972 7.995 19.598 1.00 94.88 199 PRO A CA 1
ATOM 1551 C C . PRO A 1 199 ? -0.122 9.044 19.338 1.00 94.88 199 PRO A C 1
ATOM 1553 O O . PRO A 1 199 ? -1.268 8.701 19.043 1.00 94.88 199 PRO A O 1
ATOM 1556 N N . ASP A 1 200 ? 0.218 10.335 19.394 1.00 94.62 200 ASP A N 1
ATOM 1557 C CA . ASP A 1 200 ? -0.689 11.413 18.962 1.00 94.62 200 ASP A CA 1
ATOM 1558 C C . ASP A 1 200 ? -0.709 11.493 17.432 1.00 94.62 200 ASP A C 1
ATOM 1560 O O . ASP A 1 200 ? -0.051 12.324 16.809 1.00 94.62 200 ASP A O 1
ATOM 1564 N N . ALA A 1 201 ? -1.420 10.545 16.832 1.00 95.94 201 ALA A N 1
ATOM 1565 C CA . ALA A 1 201 ? -1.526 10.371 15.398 1.00 95.94 201 ALA A CA 1
ATOM 1566 C C . ALA A 1 201 ? -2.972 10.062 14.992 1.00 95.94 201 ALA A C 1
ATOM 1568 O O . ALA A 1 201 ? -3.784 9.620 15.817 1.00 95.94 201 ALA A O 1
ATOM 1569 N N . TRP A 1 202 ? -3.274 10.313 13.722 1.00 96.94 202 TRP A N 1
ATOM 1570 C CA . TRP A 1 202 ? -4.551 10.019 13.080 1.00 96.94 202 TRP A CA 1
ATOM 1571 C C . TRP A 1 202 ? -4.337 9.624 11.621 1.00 96.94 202 TRP A C 1
ATOM 1573 O O . TRP A 1 202 ? -3.232 9.741 11.084 1.00 96.94 202 TRP A O 1
ATOM 1583 N N . VAL A 1 203 ? -5.391 9.129 10.987 1.00 97.25 203 VAL A N 1
ATOM 1584 C CA . VAL A 1 203 ? -5.408 8.800 9.565 1.00 97.25 203 VAL A CA 1
ATOM 1585 C C . VAL A 1 203 ? -6.070 9.930 8.781 1.00 97.25 203 VAL A C 1
ATOM 1587 O O . VAL A 1 203 ? -7.113 10.438 9.177 1.00 97.25 203 VAL A O 1
ATOM 1590 N N . GLU A 1 204 ? -5.486 10.309 7.646 1.00 96.25 204 GLU A N 1
ATOM 1591 C CA . GLU A 1 204 ? -6.058 11.318 6.750 1.00 96.25 204 GLU A CA 1
ATOM 1592 C C . GLU A 1 204 ? -5.886 10.914 5.283 1.00 96.25 204 GLU A C 1
ATOM 1594 O O . GLU A 1 204 ? -4.873 10.319 4.899 1.00 96.25 204 GLU A O 1
ATOM 1599 N N . HIS A 1 205 ? -6.868 11.244 4.442 1.00 94.75 205 HIS A N 1
ATOM 1600 C CA . HIS A 1 205 ? -6.760 11.054 2.999 1.00 94.75 205 HIS A CA 1
ATOM 1601 C C . HIS A 1 205 ? -6.016 12.235 2.363 1.00 94.75 205 HIS A C 1
ATOM 1603 O O . HIS A 1 205 ? -6.563 13.320 2.178 1.00 94.75 205 HIS A O 1
ATOM 1609 N N . VAL A 1 206 ? -4.760 12.007 1.988 1.00 94.06 206 VAL A N 1
ATOM 1610 C CA . VAL A 1 206 ? -3.864 12.996 1.388 1.00 94.06 206 VAL A CA 1
ATOM 1611 C C . VAL A 1 206 ? -3.564 12.594 -0.054 1.00 94.06 206 VAL A C 1
ATOM 1613 O O . VAL A 1 206 ? -2.743 11.716 -0.333 1.00 94.06 206 VAL A O 1
ATOM 1616 N N . ARG A 1 207 ? -4.207 13.294 -0.992 1.00 91.56 207 ARG A N 1
ATOM 1617 C CA . ARG A 1 207 ? -4.076 13.086 -2.444 1.00 91.56 207 ARG A CA 1
ATOM 1618 C C . ARG A 1 207 ? -4.389 11.639 -2.854 1.00 91.56 207 ARG A C 1
ATOM 1620 O O . ARG A 1 207 ? -5.524 11.221 -2.699 1.00 91.56 207 ARG A O 1
ATOM 1627 N N . ASP A 1 208 ? -3.428 10.877 -3.379 1.00 89.62 208 ASP A N 1
ATOM 1628 C CA . ASP A 1 208 ? -3.619 9.495 -3.840 1.00 89.62 208 ASP A CA 1
ATOM 1629 C C . ASP A 1 208 ? -3.532 8.433 -2.729 1.00 89.62 208 ASP A C 1
ATOM 1631 O O . ASP A 1 208 ? -3.478 7.234 -3.024 1.00 89.62 208 ASP A O 1
ATOM 1635 N N . ARG A 1 209 ? -3.417 8.848 -1.461 1.00 93.94 209 ARG A N 1
ATOM 1636 C CA . ARG A 1 209 ? -3.055 7.969 -0.346 1.00 93.94 209 ARG A CA 1
ATOM 1637 C C . ARG A 1 209 ? -3.795 8.308 0.932 1.00 93.94 209 ARG A C 1
ATOM 1639 O O . ARG A 1 209 ? -4.116 9.454 1.206 1.00 93.94 209 ARG A O 1
ATOM 1646 N N . MET A 1 210 ? -3.922 7.302 1.776 1.00 95.81 210 MET A N 1
ATOM 1647 C CA . MET A 1 210 ? -4.256 7.453 3.182 1.00 95.81 210 MET A CA 1
ATOM 1648 C C . MET A 1 210 ? -2.952 7.456 3.994 1.00 95.81 210 MET A C 1
ATOM 1650 O O . MET A 1 210 ? -2.131 6.547 3.855 1.00 95.81 210 MET A O 1
ATOM 1654 N N . LEU A 1 211 ? -2.702 8.501 4.781 1.00 96.31 211 LEU A N 1
ATOM 1655 C CA . LEU A 1 211 ? -1.456 8.687 5.531 1.00 96.31 211 LEU A CA 1
ATOM 1656 C C . LEU A 1 211 ? -1.700 8.694 7.036 1.00 96.31 211 LEU A C 1
ATOM 1658 O O . LEU A 1 211 ? -2.757 9.110 7.498 1.00 96.31 211 LEU A O 1
ATOM 1662 N N . ILE A 1 212 ? -0.672 8.285 7.785 1.00 97.25 212 ILE A N 1
ATOM 1663 C CA . ILE A 1 212 ? -0.593 8.552 9.220 1.00 97.25 212 ILE A CA 1
ATOM 1664 C C . ILE A 1 212 ? -0.044 9.964 9.404 1.00 97.25 212 ILE A C 1
ATOM 1666 O O . ILE A 1 212 ? 1.082 10.266 8.992 1.00 97.25 212 ILE A O 1
ATOM 1670 N N . VAL A 1 213 ? -0.853 10.819 10.012 1.00 96.94 213 VAL A N 1
ATOM 1671 C CA . VAL A 1 213 ? -0.564 12.226 10.271 1.00 96.94 213 VAL A CA 1
ATOM 1672 C C . VAL A 1 213 ? -0.344 12.421 11.766 1.00 96.94 213 VAL A C 1
ATOM 1674 O O . VAL A 1 213 ? -0.973 11.766 12.595 1.00 96.94 213 VAL A O 1
ATOM 1677 N N . THR A 1 214 ? 0.589 13.303 12.105 1.00 96.69 214 THR A N 1
ATOM 1678 C CA . THR A 1 214 ? 0.914 13.717 13.475 1.00 96.69 214 THR A CA 1
ATOM 1679 C C . THR A 1 214 ? 0.974 15.246 13.529 1.00 96.69 214 THR A C 1
ATOM 1681 O O . THR A 1 214 ? 1.102 15.873 12.473 1.00 96.69 214 THR A O 1
ATOM 1684 N N . PRO A 1 215 ? 0.973 15.883 14.715 1.00 95.62 215 PRO A N 1
ATOM 1685 C CA . PRO A 1 215 ? 1.140 17.334 14.811 1.00 95.62 215 PRO A CA 1
ATOM 1686 C C . PRO A 1 215 ? 2.468 17.841 14.230 1.00 95.62 215 PRO A C 1
ATOM 1688 O O . PRO A 1 215 ? 2.569 19.011 13.877 1.00 95.62 215 PRO A O 1
ATOM 1691 N N . LEU A 1 216 ? 3.488 16.977 14.133 1.00 95.94 216 LEU A N 1
ATOM 1692 C CA . LEU A 1 216 ? 4.784 17.325 13.547 1.00 95.94 216 LEU A CA 1
ATOM 1693 C C . LEU A 1 216 ? 4.804 17.182 12.018 1.00 95.94 216 LEU A C 1
ATOM 1695 O O . LEU A 1 216 ? 5.664 17.775 11.372 1.00 95.94 216 LEU A O 1
ATOM 1699 N N . GLY A 1 217 ? 3.887 16.405 11.434 1.00 96.44 217 GLY A N 1
ATOM 1700 C CA . GLY A 1 217 ? 3.818 16.161 9.994 1.00 96.44 217 GLY A CA 1
ATOM 1701 C C . GLY A 1 217 ? 3.454 14.721 9.629 1.00 96.44 217 GLY A C 1
ATOM 1702 O O . GLY A 1 217 ? 2.971 13.940 10.455 1.00 96.44 217 GLY A O 1
ATOM 1703 N N . TRP A 1 218 ? 3.683 14.371 8.362 1.00 97.19 218 TRP A N 1
ATOM 1704 C CA . TRP A 1 218 ? 3.303 13.080 7.786 1.00 97.19 218 TRP A CA 1
ATOM 1705 C C . TRP A 1 218 ? 4.359 12.001 8.019 1.00 97.19 218 TRP A C 1
ATOM 1707 O O . TRP A 1 218 ? 5.537 12.186 7.709 1.00 97.19 218 TRP A O 1
ATOM 1717 N N . ILE A 1 219 ? 3.929 10.833 8.489 1.00 97.00 219 ILE A N 1
ATOM 1718 C CA . ILE A 1 219 ? 4.798 9.664 8.643 1.00 97.00 219 ILE A CA 1
ATOM 1719 C C . ILE A 1 219 ? 5.059 9.034 7.277 1.00 97.00 219 ILE A C 1
ATOM 1721 O O . ILE A 1 219 ? 4.136 8.823 6.487 1.00 97.00 219 ILE A O 1
ATOM 1725 N N . ASN A 1 220 ? 6.311 8.672 6.998 1.00 94.75 220 ASN A N 1
ATOM 1726 C CA . ASN A 1 220 ? 6.652 7.961 5.776 1.00 94.75 220 ASN A CA 1
ATOM 1727 C C . ASN A 1 220 ? 6.077 6.531 5.805 1.00 94.75 220 ASN A C 1
ATOM 1729 O O . ASN A 1 220 ? 6.490 5.721 6.641 1.00 94.75 220 ASN A O 1
ATOM 1733 N N . PRO A 1 221 ? 5.252 6.129 4.819 1.00 91.88 221 PRO A N 1
ATOM 1734 C CA . PRO A 1 221 ? 4.737 4.758 4.707 1.00 91.88 221 PRO A CA 1
ATOM 1735 C C . PRO A 1 221 ? 5.827 3.689 4.520 1.00 91.88 221 PRO A C 1
ATOM 1737 O O . PRO A 1 221 ? 5.554 2.496 4.548 1.00 91.88 221 PRO A O 1
ATOM 1740 N N . LYS A 1 222 ? 7.075 4.091 4.249 1.00 88.94 222 LYS A N 1
ATOM 1741 C CA . LYS A 1 222 ? 8.232 3.191 4.137 1.00 88.94 222 LYS A CA 1
ATOM 1742 C C . LYS A 1 222 ? 9.122 3.197 5.382 1.00 88.94 222 LYS A C 1
ATOM 1744 O O . LYS A 1 222 ? 10.200 2.599 5.333 1.00 88.94 222 LYS A O 1
ATOM 1749 N N . SER A 1 223 ? 8.723 3.872 6.459 1.00 90.56 223 SER A N 1
ATOM 1750 C CA . SER A 1 223 ? 9.458 3.852 7.722 1.00 90.56 223 SER A CA 1
ATOM 1751 C C . SER A 1 223 ? 9.495 2.426 8.283 1.00 90.56 223 SER A C 1
ATOM 1753 O O . SER A 1 223 ? 8.471 1.754 8.404 1.00 90.56 223 SER A O 1
ATOM 1755 N N . ARG A 1 224 ? 10.701 1.918 8.563 1.00 83.44 224 ARG A N 1
ATOM 175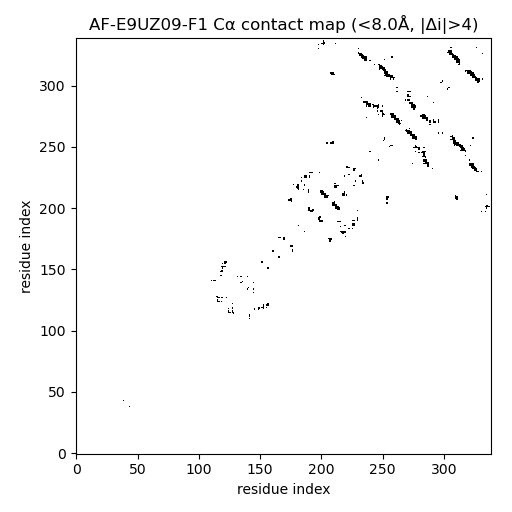6 C CA . ARG A 1 224 ? 10.931 0.536 9.043 1.00 83.44 224 ARG A CA 1
ATOM 1757 C C . ARG A 1 224 ? 11.328 0.458 10.512 1.00 83.44 224 ARG A C 1
ATOM 1759 O O . ARG A 1 224 ? 11.467 -0.638 11.052 1.00 83.44 224 ARG A O 1
ATOM 1766 N N . THR A 1 225 ? 11.588 1.604 11.128 1.00 87.94 225 THR A N 1
ATOM 1767 C CA . THR A 1 225 ? 12.127 1.707 12.484 1.00 87.94 225 THR A CA 1
ATOM 1768 C C . THR A 1 225 ? 11.065 2.268 13.414 1.00 87.94 225 THR A C 1
ATOM 1770 O O . THR A 1 225 ? 10.425 1.480 14.105 1.00 87.94 225 THR A O 1
ATOM 1773 N N . ALA A 1 226 ? 10.842 3.584 13.400 1.00 92.38 226 ALA A N 1
ATOM 1774 C CA . ALA A 1 226 ? 9.886 4.259 14.275 1.00 92.38 226 ALA A CA 1
ATOM 1775 C C . ALA A 1 226 ? 8.461 3.720 14.076 1.00 92.38 226 ALA A C 1
ATOM 1777 O O . ALA A 1 226 ? 7.872 3.204 15.021 1.00 92.38 226 ALA A O 1
ATOM 1778 N N . ALA A 1 227 ? 7.969 3.697 12.831 1.00 93.38 227 ALA A N 1
ATOM 1779 C CA . ALA A 1 227 ? 6.639 3.177 12.503 1.00 93.38 227 ALA A CA 1
ATOM 1780 C C . ALA A 1 227 ? 6.431 1.734 12.979 1.00 93.38 227 ALA A C 1
ATOM 1782 O O . ALA A 1 227 ? 5.483 1.441 13.699 1.00 93.38 227 ALA A O 1
ATOM 1783 N N . THR A 1 228 ? 7.358 0.831 12.658 1.00 92.38 228 THR A N 1
ATOM 1784 C CA . THR A 1 228 ? 7.223 -0.581 13.039 1.00 92.38 228 THR A CA 1
ATOM 1785 C C . THR A 1 228 ? 7.379 -0.815 14.546 1.00 92.38 228 THR A C 1
ATOM 1787 O O . THR A 1 228 ? 6.825 -1.778 15.067 1.00 92.38 228 THR A O 1
ATOM 1790 N N . ARG A 1 229 ? 8.126 0.034 15.268 1.00 92.31 229 ARG A N 1
ATOM 1791 C CA . ARG A 1 229 ? 8.167 0.009 16.744 1.00 92.31 229 ARG A CA 1
ATOM 1792 C C . ARG A 1 229 ? 6.853 0.491 17.355 1.00 92.31 229 ARG A C 1
ATOM 1794 O O . ARG A 1 229 ? 6.443 -0.066 18.361 1.00 92.31 229 ARG A O 1
ATOM 1801 N N . ALA A 1 230 ? 6.190 1.444 16.710 1.00 94.00 230 ALA A N 1
ATOM 1802 C CA . ALA A 1 230 ? 4.863 1.927 17.079 1.00 94.00 230 ALA A CA 1
ATOM 1803 C C . ALA A 1 230 ? 3.713 1.016 16.595 1.00 94.00 230 ALA A C 1
ATOM 1805 O O . ALA A 1 230 ? 2.559 1.420 16.644 1.00 94.00 230 ALA A O 1
ATOM 1806 N N . GLY A 1 231 ? 4.001 -0.192 16.089 1.00 94.81 231 GLY A N 1
ATOM 1807 C CA . GLY A 1 231 ? 2.974 -1.141 15.634 1.00 94.81 231 GLY A CA 1
ATOM 1808 C C . GLY A 1 231 ? 2.400 -0.866 14.237 1.00 94.81 231 GLY A C 1
ATOM 1809 O O . GLY A 1 231 ? 1.449 -1.527 13.830 1.00 94.81 231 GLY A O 1
ATOM 1810 N N . LEU A 1 232 ? 2.983 0.067 13.478 1.00 96.75 232 LEU A N 1
ATOM 1811 C CA . LEU A 1 232 ? 2.562 0.420 12.121 1.00 96.75 232 LEU A CA 1
ATOM 1812 C C . LEU A 1 232 ? 3.374 -0.365 11.080 1.00 96.75 232 LEU A C 1
ATOM 1814 O O . LEU A 1 232 ? 4.585 -0.164 10.910 1.00 96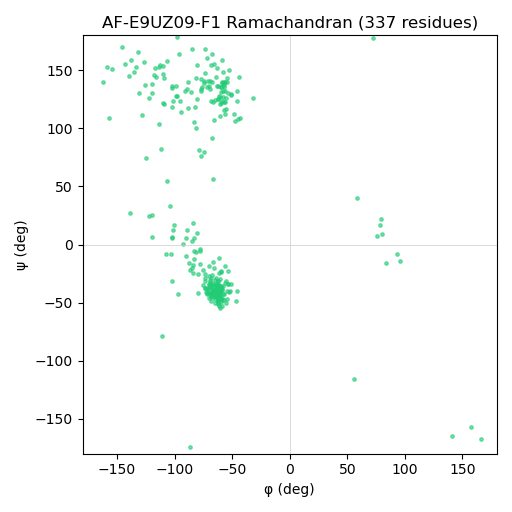.75 232 LEU A O 1
ATOM 1818 N N . TRP A 1 233 ? 2.704 -1.243 10.336 1.00 97.06 233 TRP A N 1
ATOM 1819 C CA . TRP A 1 233 ? 3.312 -2.090 9.309 1.00 97.06 233 TRP A CA 1
ATOM 1820 C C . TRP A 1 233 ? 2.836 -1.667 7.920 1.00 97.06 233 TRP A C 1
ATOM 1822 O O . TRP A 1 233 ? 1.920 -2.262 7.360 1.00 97.06 233 TRP A O 1
ATOM 1832 N N . SER A 1 234 ? 3.462 -0.636 7.353 1.00 96.50 234 SER A N 1
ATOM 1833 C CA . SER A 1 234 ? 3.112 -0.129 6.023 1.00 96.50 234 SER A CA 1
ATOM 1834 C C . SER A 1 234 ? 4.042 -0.682 4.938 1.00 96.50 234 SER A C 1
ATOM 1836 O O . SER A 1 234 ? 5.269 -0.622 5.055 1.00 96.50 234 SER A O 1
ATOM 1838 N N . PHE A 1 235 ? 3.478 -1.256 3.873 1.00 97.06 235 PHE A N 1
ATOM 1839 C CA . PHE A 1 235 ? 4.255 -1.834 2.776 1.00 97.06 235 PHE A CA 1
ATOM 1840 C C . PHE A 1 235 ? 3.516 -1.883 1.436 1.00 97.06 235 PHE A C 1
ATOM 1842 O O . PHE A 1 235 ? 2.306 -2.060 1.358 1.00 97.06 235 PHE A O 1
ATOM 1849 N N . ALA A 1 236 ? 4.283 -1.815 0.343 1.00 97.00 236 ALA A N 1
ATOM 1850 C CA . ALA A 1 236 ? 3.781 -2.145 -0.989 1.00 97.00 236 ALA A CA 1
ATOM 1851 C C . ALA A 1 236 ? 3.699 -3.669 -1.165 1.00 97.00 236 ALA A C 1
ATOM 1853 O O . ALA A 1 236 ? 4.679 -4.373 -0.891 1.00 97.00 236 ALA A O 1
ATOM 1854 N N . VAL A 1 237 ? 2.560 -4.154 -1.662 1.00 97.62 237 VAL A N 1
ATOM 1855 C CA . VAL A 1 237 ? 2.322 -5.573 -1.953 1.00 97.62 237 VAL A CA 1
ATOM 1856 C C . VAL A 1 237 ? 3.290 -6.052 -3.039 1.00 97.62 237 VAL A C 1
ATOM 1858 O O . VAL A 1 237 ? 3.560 -5.353 -4.020 1.00 97.62 237 VAL A O 1
ATOM 1861 N N . ARG A 1 238 ? 3.867 -7.243 -2.854 1.00 97.38 238 ARG A N 1
ATOM 1862 C CA . ARG A 1 238 ? 4.836 -7.856 -3.777 1.00 97.38 238 ARG A CA 1
ATOM 1863 C C . ARG A 1 238 ? 4.214 -9.001 -4.562 1.00 97.38 238 ARG A C 1
ATOM 1865 O O . ARG A 1 238 ? 3.218 -9.574 -4.149 1.00 97.38 238 ARG A O 1
ATOM 1872 N N . GLY A 1 239 ? 4.807 -9.319 -5.711 1.00 94.81 239 GLY A N 1
ATOM 1873 C CA . GLY A 1 239 ? 4.332 -10.404 -6.574 1.00 94.81 239 GLY A CA 1
ATOM 1874 C C . GLY A 1 239 ? 3.068 -10.081 -7.376 1.00 94.81 239 GLY A C 1
ATOM 1875 O O . GLY A 1 239 ? 2.560 -10.962 -8.053 1.00 94.81 239 GLY A O 1
ATOM 1876 N N . VAL A 1 240 ? 2.586 -8.832 -7.368 1.00 93.88 240 VAL A N 1
ATOM 1877 C CA . VAL A 1 240 ? 1.340 -8.423 -8.049 1.00 93.88 240 VAL A CA 1
ATOM 1878 C C . VAL A 1 240 ? 1.312 -8.817 -9.531 1.00 93.88 240 VAL A C 1
ATOM 1880 O O . VAL A 1 240 ? 0.266 -9.201 -10.041 1.00 93.88 240 VAL A O 1
ATOM 1883 N N . SER A 1 241 ? 2.455 -8.807 -10.225 1.00 90.94 241 SER A N 1
ATOM 1884 C CA . SER A 1 241 ? 2.558 -9.262 -11.620 1.00 90.94 241 SER A CA 1
ATOM 1885 C C . SER A 1 241 ? 2.177 -10.733 -11.815 1.00 90.94 241 SER A C 1
ATOM 1887 O O . SER A 1 241 ? 1.551 -11.062 -12.817 1.00 90.94 241 SER A O 1
ATOM 1889 N N . HIS A 1 242 ? 2.506 -11.604 -10.857 1.00 92.19 242 HIS A N 1
ATOM 1890 C CA . HIS A 1 242 ? 2.142 -13.028 -10.877 1.00 92.19 242 HIS A CA 1
ATOM 1891 C C . HIS A 1 242 ? 0.679 -13.262 -10.473 1.00 92.19 242 HIS A C 1
ATOM 1893 O O . HIS A 1 242 ? 0.111 -14.304 -10.776 1.00 92.19 242 HIS A O 1
ATOM 1899 N N . HIS A 1 243 ? 0.052 -12.265 -9.845 1.00 92.50 243 HIS A N 1
ATOM 1900 C CA . HIS A 1 243 ? -1.316 -12.310 -9.329 1.00 92.50 243 HIS A CA 1
ATOM 1901 C C . HIS A 1 243 ? -2.226 -11.253 -9.974 1.00 92.50 243 HIS A C 1
ATOM 1903 O O . HIS A 1 243 ? -3.233 -10.842 -9.392 1.00 92.50 243 HIS A O 1
ATOM 1909 N N . LYS A 1 244 ? -1.896 -10.812 -11.199 1.00 90.06 244 LYS A N 1
ATOM 1910 C CA . LYS A 1 244 ? -2.525 -9.652 -11.853 1.00 90.06 244 LYS A CA 1
ATOM 1911 C C . LYS A 1 244 ? -4.047 -9.766 -11.926 1.00 90.06 244 LYS A C 1
ATOM 1913 O O . LYS A 1 244 ? -4.749 -8.795 -11.678 1.00 90.06 244 LYS A O 1
ATOM 1918 N N . SER A 1 245 ? -4.555 -10.963 -12.214 1.00 91.75 245 SER A N 1
ATOM 1919 C CA . SER A 1 245 ? -5.993 -11.236 -12.316 1.00 91.75 245 SER A CA 1
ATOM 1920 C C . SER A 1 245 ? -6.733 -10.982 -10.993 1.00 91.75 245 SER A C 1
ATOM 1922 O O . SER A 1 245 ? -7.785 -10.348 -10.979 1.00 91.75 245 SER A O 1
ATOM 1924 N N . ALA A 1 246 ? -6.166 -11.430 -9.869 1.00 93.44 246 ALA A N 1
ATOM 1925 C CA . ALA A 1 246 ? -6.739 -11.211 -8.543 1.00 93.44 246 ALA A CA 1
ATOM 1926 C C . ALA A 1 246 ? -6.579 -9.754 -8.089 1.00 93.44 246 ALA A C 1
ATOM 1928 O O . ALA A 1 246 ? -7.526 -9.171 -7.569 1.00 93.44 246 ALA A O 1
ATOM 1929 N N . ALA A 1 247 ? -5.416 -9.151 -8.350 1.00 92.94 247 ALA A N 1
ATOM 1930 C CA . ALA A 1 247 ? -5.162 -7.747 -8.048 1.00 92.94 247 ALA A CA 1
ATOM 1931 C C . ALA A 1 247 ? -6.103 -6.800 -8.811 1.00 92.94 247 ALA A C 1
ATOM 1933 O O . ALA A 1 247 ? -6.592 -5.845 -8.228 1.00 92.94 247 ALA A O 1
ATOM 1934 N N . MET A 1 248 ? -6.392 -7.092 -10.084 1.00 93.25 248 MET A N 1
ATOM 1935 C CA . MET A 1 248 ? -7.298 -6.301 -10.923 1.00 93.25 248 MET A CA 1
ATOM 1936 C C . MET A 1 248 ? -8.762 -6.427 -10.495 1.00 93.25 248 MET A C 1
ATOM 1938 O O . MET A 1 248 ? -9.514 -5.471 -10.620 1.00 93.25 248 MET A O 1
ATOM 1942 N N . ARG A 1 249 ? -9.199 -7.599 -10.017 1.00 93.44 249 ARG A N 1
ATOM 1943 C CA . ARG A 1 249 ? -10.577 -7.785 -9.527 1.00 93.44 249 ARG A CA 1
ATOM 1944 C C . ARG A 1 249 ? -10.795 -7.247 -8.114 1.00 93.44 249 ARG A C 1
ATOM 1946 O O . ARG A 1 249 ? -11.933 -6.976 -7.750 1.00 93.44 249 ARG A O 1
ATOM 1953 N N . GLY A 1 250 ? -9.739 -7.172 -7.311 1.00 94.31 250 GLY A N 1
ATOM 1954 C CA . GLY A 1 250 ? -9.815 -6.702 -5.936 1.00 94.31 250 GLY A CA 1
ATOM 1955 C C . GLY A 1 250 ? -10.009 -5.192 -5.846 1.00 94.31 250 GLY A C 1
ATOM 1956 O O . GLY A 1 250 ? -9.493 -4.445 -6.672 1.00 94.31 250 GLY A O 1
ATOM 1957 N N . ASP A 1 251 ? -10.722 -4.750 -4.814 1.00 95.81 251 ASP A N 1
ATOM 1958 C CA . ASP A 1 251 ? -10.760 -3.341 -4.439 1.00 95.81 251 ASP A CA 1
ATOM 1959 C C . ASP A 1 251 ? -9.620 -3.028 -3.461 1.00 95.81 251 ASP A C 1
ATOM 1961 O O . ASP A 1 251 ? -9.548 -3.589 -2.365 1.00 95.81 251 ASP A O 1
ATOM 1965 N N . PHE A 1 252 ? -8.713 -2.152 -3.890 1.00 96.38 252 PHE A N 1
ATOM 1966 C CA . PHE A 1 252 ? -7.599 -1.634 -3.101 1.00 96.38 252 PHE A CA 1
ATOM 1967 C C . PHE A 1 252 ? -7.644 -0.105 -3.014 1.00 96.38 252 PHE A C 1
ATOM 1969 O O . PHE A 1 252 ? -6.604 0.530 -2.813 1.00 96.38 252 PHE A O 1
ATOM 1976 N N . THR A 1 253 ? -8.819 0.505 -3.162 1.00 95.44 253 THR A N 1
ATOM 1977 C CA . THR A 1 253 ? -9.001 1.936 -2.893 1.00 95.44 253 THR A CA 1
ATOM 1978 C C . THR A 1 253 ? -8.538 2.294 -1.471 1.00 95.44 253 THR A C 1
ATOM 1980 O O . THR A 1 253 ? -8.684 1.478 -0.555 1.00 95.44 253 THR A O 1
ATOM 1983 N N . PRO A 1 254 ? -7.920 3.473 -1.259 1.00 95.94 254 PRO A N 1
ATOM 1984 C CA . PRO A 1 254 ? -7.508 3.894 0.078 1.00 95.94 254 PRO A CA 1
ATOM 1985 C C . PRO A 1 254 ? -8.677 3.856 1.075 1.00 95.94 254 PRO A C 1
ATOM 1987 O O . PRO A 1 254 ? -9.740 4.398 0.795 1.00 95.94 254 PRO A O 1
ATOM 1990 N N . GLY A 1 255 ? -8.477 3.230 2.235 1.00 95.88 255 GLY A N 1
ATOM 1991 C CA . GLY A 1 255 ? -9.508 3.010 3.257 1.00 95.88 255 GLY A CA 1
ATOM 1992 C C . GLY A 1 255 ? -10.189 1.641 3.198 1.00 95.88 255 GLY A C 1
ATOM 1993 O O . GLY A 1 255 ? -10.809 1.229 4.176 1.00 95.88 255 GLY A O 1
ATOM 1994 N N . THR A 1 256 ? -10.035 0.892 2.106 1.00 96.56 256 THR A N 1
ATOM 1995 C CA . THR A 1 256 ? -10.670 -0.425 1.964 1.00 96.56 256 THR A CA 1
ATOM 1996 C C . THR A 1 256 ? -9.936 -1.496 2.764 1.00 96.56 256 THR A C 1
ATOM 1998 O O . THR A 1 256 ? -8.707 -1.606 2.714 1.00 96.56 256 THR A O 1
ATOM 2001 N N . LEU A 1 257 ? -10.692 -2.320 3.496 1.00 97.56 257 LEU A N 1
ATOM 2002 C CA . LEU A 1 257 ? -10.146 -3.446 4.251 1.00 97.56 257 LEU A CA 1
ATOM 2003 C C . LEU A 1 257 ? -9.605 -4.536 3.321 1.00 97.56 257 LEU A C 1
ATOM 2005 O O . LEU A 1 257 ? -10.213 -4.900 2.313 1.00 97.56 257 LEU A O 1
ATOM 2009 N N . VAL A 1 258 ? -8.472 -5.108 3.713 1.00 98.19 258 VAL A N 1
ATOM 2010 C CA . VAL A 1 258 ? -7.837 -6.241 3.036 1.00 98.19 258 VAL A CA 1
ATOM 2011 C C . VAL A 1 258 ? -7.576 -7.357 4.041 1.00 98.19 258 VAL A C 1
ATOM 2013 O O . VAL A 1 258 ? -7.479 -7.121 5.244 1.00 98.19 258 VAL A O 1
ATOM 2016 N N . ARG A 1 259 ? -7.449 -8.594 3.560 1.00 98.00 259 ARG A N 1
ATOM 2017 C CA . ARG A 1 259 ? -7.160 -9.748 4.419 1.00 98.00 259 ARG A CA 1
ATOM 2018 C C . ARG A 1 259 ? -5.694 -10.129 4.310 1.00 98.00 259 ARG A C 1
ATOM 2020 O O . ARG A 1 259 ? -5.153 -10.237 3.208 1.00 98.00 259 ARG A O 1
ATOM 2027 N N . LEU A 1 260 ? -5.081 -10.378 5.461 1.00 98.31 260 LEU A N 1
ATOM 2028 C CA . LEU A 1 260 ? -3.775 -11.014 5.571 1.00 98.31 260 LEU A CA 1
ATOM 2029 C C . LEU A 1 260 ? -3.983 -12.477 5.945 1.00 98.31 260 LEU A C 1
ATOM 2031 O O . LEU A 1 260 ? -4.627 -12.770 6.947 1.00 98.31 260 LEU A O 1
ATOM 2035 N N . VAL A 1 261 ? -3.453 -13.389 5.136 1.00 97.94 261 VAL A N 1
ATOM 2036 C CA . VAL A 1 261 ? -3.616 -14.833 5.338 1.00 97.94 261 VAL A CA 1
ATOM 2037 C C . VAL A 1 261 ? -2.243 -15.470 5.465 1.00 97.94 261 VAL A C 1
ATOM 2039 O O . VAL A 1 261 ? -1.381 -15.274 4.609 1.00 97.94 261 VAL A O 1
ATOM 2042 N N . ARG A 1 262 ? -2.029 -16.216 6.550 1.00 98.19 262 ARG A N 1
ATOM 2043 C CA . ARG A 1 262 ? -0.798 -16.978 6.768 1.00 98.19 262 ARG A CA 1
ATOM 2044 C C . ARG A 1 262 ? -0.741 -18.185 5.835 1.00 98.19 262 ARG A C 1
ATOM 2046 O O . ARG A 1 262 ? -1.716 -18.914 5.714 1.00 98.19 262 ARG A O 1
ATOM 2053 N N . GLU A 1 263 ? 0.424 -18.405 5.229 1.00 98.06 263 GLU A N 1
ATOM 2054 C CA . GLU A 1 263 ? 0.744 -19.604 4.445 1.00 98.06 263 GLU A CA 1
ATOM 2055 C C . GLU A 1 263 ? 2.022 -20.258 5.011 1.00 98.06 263 GLU A C 1
ATOM 2057 O O . GLU A 1 263 ? 3.102 -20.096 4.440 1.00 98.06 263 GLU A O 1
ATOM 2062 N N . PRO A 1 264 ? 1.953 -20.936 6.173 1.00 97.69 264 PRO A N 1
ATOM 2063 C CA . PRO A 1 264 ? 3.131 -21.540 6.805 1.00 97.69 264 PRO A CA 1
ATOM 2064 C C . PRO A 1 264 ? 3.766 -22.657 5.965 1.00 97.69 264 PRO A C 1
ATOM 2066 O O . PRO A 1 264 ? 4.983 -22.826 6.005 1.00 97.69 264 PRO A O 1
ATOM 2069 N N . ASP A 1 265 ? 2.964 -23.349 5.155 1.00 97.69 265 ASP A N 1
ATOM 2070 C CA . ASP A 1 265 ? 3.402 -24.430 4.263 1.00 97.69 265 ASP A CA 1
ATOM 2071 C C . ASP A 1 265 ? 3.821 -23.926 2.869 1.00 97.69 265 ASP A C 1
ATOM 2073 O O . ASP A 1 265 ? 3.975 -24.710 1.931 1.00 97.69 265 ASP A O 1
ATOM 2077 N N . ASN A 1 266 ? 3.992 -22.608 2.694 1.00 97.38 266 ASN A N 1
ATOM 2078 C CA . ASN A 1 266 ? 4.437 -22.051 1.422 1.00 97.38 266 ASN A CA 1
ATOM 2079 C C . ASN A 1 266 ? 5.853 -22.573 1.083 1.00 97.38 266 ASN A C 1
ATOM 2081 O O . ASN A 1 266 ? 6.783 -22.373 1.873 1.00 97.38 266 ASN A O 1
ATOM 2085 N N . PRO A 1 267 ? 6.064 -23.181 -0.103 1.00 96.12 267 PRO A N 1
ATOM 2086 C CA . PRO A 1 267 ? 7.321 -23.855 -0.444 1.00 96.12 267 PRO A CA 1
ATOM 2087 C C . PRO A 1 267 ? 8.523 -22.906 -0.563 1.00 96.12 267 PRO A C 1
ATOM 2089 O O . PRO A 1 267 ? 9.667 -23.359 -0.586 1.00 96.12 267 PRO A O 1
ATOM 2092 N N . HIS A 1 268 ? 8.291 -21.593 -0.655 1.00 95.50 268 HIS A N 1
ATOM 2093 C CA . HIS A 1 268 ? 9.343 -20.590 -0.821 1.00 95.50 268 HIS A CA 1
ATOM 2094 C C . HIS A 1 268 ? 9.683 -19.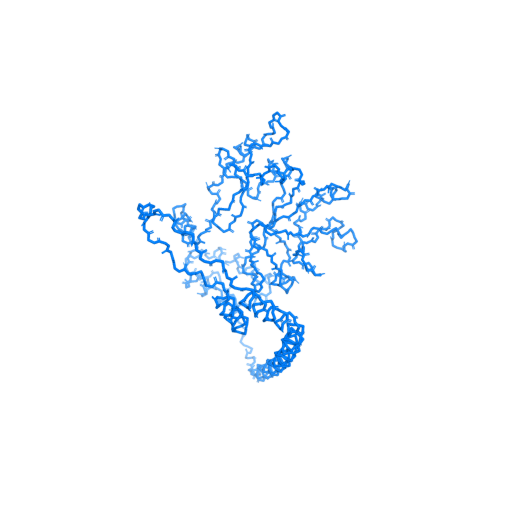844 0.478 1.00 95.50 268 HIS A C 1
ATOM 2096 O O . HIS A 1 268 ? 10.829 -19.421 0.660 1.00 95.50 268 HIS A O 1
ATOM 2102 N N . ASP A 1 269 ? 8.708 -19.645 1.370 1.00 97.31 269 ASP A N 1
ATOM 2103 C CA . ASP A 1 269 ? 8.894 -18.936 2.640 1.00 97.31 269 ASP A CA 1
ATOM 2104 C C . ASP A 1 269 ? 7.833 -19.335 3.676 1.00 97.31 269 ASP A C 1
ATOM 2106 O O . ASP A 1 269 ? 6.696 -18.887 3.604 1.00 97.31 269 ASP A O 1
ATOM 2110 N N . SER A 1 270 ? 8.227 -20.078 4.711 1.00 97.75 270 SER A N 1
ATOM 2111 C CA . SER A 1 270 ? 7.356 -20.424 5.857 1.00 97.75 270 SER A CA 1
ATOM 2112 C C . SER A 1 270 ? 6.739 -19.220 6.597 1.00 97.75 270 SER A C 1
ATOM 2114 O O . SER A 1 270 ? 5.740 -19.340 7.313 1.00 97.75 270 SER A O 1
ATOM 2116 N N . ASN A 1 271 ? 7.301 -18.019 6.429 1.00 98.50 271 ASN A N 1
ATOM 2117 C CA . ASN A 1 271 ? 6.741 -16.793 6.999 1.00 98.50 271 ASN A CA 1
ATOM 2118 C C . ASN A 1 271 ? 5.750 -16.104 6.054 1.00 98.50 271 ASN A C 1
ATOM 2120 O O . ASN A 1 271 ? 5.328 -14.992 6.361 1.00 98.50 271 ASN A O 1
ATOM 2124 N N . ALA A 1 272 ? 5.407 -16.703 4.908 1.00 98.50 272 ALA A N 1
ATOM 2125 C CA . ALA A 1 272 ? 4.594 -16.066 3.882 1.00 98.50 272 ALA A CA 1
ATOM 2126 C C . ALA A 1 272 ? 3.238 -15.593 4.425 1.00 98.50 272 ALA A C 1
ATOM 2128 O O . ALA A 1 272 ? 2.534 -16.286 5.167 1.00 98.50 272 ALA A O 1
ATOM 2129 N N . ILE A 1 273 ? 2.885 -14.369 4.039 1.00 98.75 273 ILE A N 1
ATOM 2130 C CA . ILE A 1 273 ? 1.593 -13.756 4.333 1.00 98.75 273 ILE A CA 1
ATOM 2131 C C . ILE A 1 273 ? 1.045 -13.251 3.009 1.00 98.75 273 ILE A C 1
ATOM 2133 O O . ILE A 1 273 ? 1.600 -12.325 2.405 1.00 98.75 273 ILE A O 1
ATOM 2137 N N . ALA A 1 274 ? -0.020 -13.886 2.554 1.00 98.50 274 ALA A N 1
ATOM 2138 C CA . ALA A 1 274 ? -0.734 -13.516 1.353 1.00 98.50 274 ALA A CA 1
ATOM 2139 C C . ALA A 1 274 ? -1.700 -12.358 1.638 1.00 98.50 274 ALA A C 1
ATOM 2141 O O . ALA A 1 274 ? -2.301 -12.273 2.711 1.00 98.50 274 ALA A O 1
ATOM 2142 N N . VAL A 1 275 ? -1.834 -11.454 0.669 1.00 98.56 275 VAL A N 1
ATOM 2143 C CA . VAL A 1 275 ? -2.710 -10.281 0.728 1.00 98.56 275 VAL A CA 1
ATOM 2144 C C . VAL A 1 275 ? -3.878 -10.499 -0.222 1.00 98.56 275 VAL A C 1
ATOM 2146 O O . VAL A 1 275 ? -3.684 -10.647 -1.429 1.00 98.56 275 VAL A O 1
ATOM 2149 N N . TYR A 1 276 ? -5.092 -10.480 0.315 1.00 98.38 276 TYR A N 1
ATOM 2150 C CA . TYR A 1 276 ? -6.333 -10.628 -0.441 1.00 98.38 276 TYR A CA 1
ATOM 2151 C C . TYR A 1 276 ? -7.154 -9.345 -0.341 1.00 98.38 276 TYR A C 1
ATOM 2153 O O . TYR A 1 276 ? -7.216 -8.728 0.723 1.00 98.38 276 TYR A O 1
ATOM 2161 N N . ALA A 1 277 ? -7.853 -8.976 -1.414 1.00 97.12 277 ALA A N 1
ATOM 2162 C CA . ALA A 1 277 ? -8.989 -8.068 -1.264 1.00 97.12 277 ALA A CA 1
ATOM 2163 C C . ALA A 1 277 ? -10.070 -8.740 -0.398 1.00 97.12 277 ALA A C 1
ATOM 2165 O O . ALA A 1 277 ? -10.158 -9.973 -0.389 1.00 97.12 277 ALA A O 1
ATOM 2166 N N . SER A 1 278 ? -10.884 -7.950 0.313 1.00 93.25 278 SER A N 1
ATOM 2167 C CA . SER A 1 278 ? -11.821 -8.454 1.334 1.00 93.25 278 SER A CA 1
ATOM 2168 C C . SER A 1 278 ? -12.629 -9.676 0.865 1.00 93.25 278 SER A C 1
ATOM 2170 O O . SER A 1 278 ? -12.585 -10.732 1.495 1.00 93.25 278 SER A O 1
ATOM 2172 N N . ASN A 1 279 ? -13.219 -9.588 -0.333 1.00 88.00 279 ASN A N 1
ATOM 2173 C CA . ASN A 1 279 ? -14.099 -10.617 -0.903 1.00 88.00 279 ASN A CA 1
ATOM 2174 C C . ASN A 1 279 ? -13.424 -11.514 -1.960 1.00 88.00 279 ASN A C 1
ATOM 2176 O O . ASN A 1 279 ? -14.102 -12.222 -2.701 1.00 88.00 279 ASN A O 1
ATOM 2180 N N . ALA A 1 280 ? -12.094 -11.473 -2.091 1.00 93.81 280 ALA A N 1
ATOM 2181 C CA . ALA A 1 280 ? -11.387 -12.250 -3.108 1.00 93.81 280 ALA A CA 1
ATOM 2182 C C . ALA A 1 280 ? -11.009 -13.651 -2.608 1.00 93.81 280 ALA A C 1
ATOM 2184 O O . ALA A 1 280 ? -10.527 -13.809 -1.486 1.00 93.81 280 ALA A O 1
ATOM 2185 N N . SER A 1 281 ? -11.143 -14.651 -3.483 1.00 94.25 281 SER A N 1
ATOM 2186 C CA . SER A 1 281 ? -10.701 -16.035 -3.249 1.00 94.25 281 SER A CA 1
ATOM 2187 C C . SER A 1 281 ? -9.224 -16.279 -3.566 1.00 94.25 281 SER A C 1
ATOM 2189 O O . SER A 1 281 ? -8.659 -17.261 -3.106 1.00 94.25 281 SER A O 1
ATOM 2191 N N . ASN A 1 282 ? -8.594 -15.390 -4.338 1.00 96.38 282 ASN A N 1
ATOM 2192 C CA . ASN A 1 282 ? -7.198 -15.504 -4.760 1.00 96.38 282 ASN A CA 1
ATOM 2193 C C . ASN A 1 282 ? -6.367 -14.333 -4.216 1.00 96.38 282 ASN A C 1
ATOM 2195 O O . ASN A 1 282 ? -6.889 -13.212 -4.152 1.00 96.38 282 ASN A O 1
ATOM 2199 N N . PRO A 1 283 ? -5.086 -14.554 -3.872 1.00 97.56 283 PRO A N 1
ATOM 2200 C CA . PRO A 1 283 ? -4.234 -13.491 -3.366 1.00 97.56 283 PRO A CA 1
ATOM 2201 C C . PRO A 1 283 ? -3.884 -12.521 -4.491 1.00 97.56 283 PRO A C 1
ATOM 2203 O O . PRO A 1 283 ? -3.618 -12.935 -5.617 1.00 97.56 283 PRO A O 1
ATOM 2206 N N . ALA A 1 284 ? -3.856 -11.228 -4.180 1.00 97.12 284 ALA A N 1
ATOM 2207 C CA . ALA A 1 284 ? -3.357 -10.179 -5.070 1.00 97.12 284 ALA A CA 1
ATOM 2208 C C . ALA A 1 284 ? -1.826 -10.043 -5.009 1.00 97.12 284 ALA A C 1
ATOM 2210 O O . ALA A 1 284 ? -1.219 -9.366 -5.840 1.00 97.12 284 ALA A O 1
ATOM 2211 N N . GLY A 1 285 ? -1.200 -10.674 -4.018 1.00 98.00 285 GLY A N 1
ATOM 2212 C CA . GLY A 1 285 ? 0.239 -10.718 -3.824 1.00 98.00 285 GLY A CA 1
ATOM 2213 C C . GLY A 1 285 ? 0.585 -11.024 -2.372 1.00 98.00 285 GLY A C 1
ATOM 2214 O O . GLY A 1 285 ? -0.222 -11.585 -1.636 1.00 98.00 285 GLY A O 1
ATOM 2215 N N . TYR A 1 286 ? 1.786 -10.633 -1.958 1.00 98.62 286 TYR A N 1
ATOM 2216 C CA . TYR A 1 286 ? 2.365 -11.016 -0.673 1.00 98.62 286 TYR A CA 1
ATOM 2217 C C . TYR A 1 286 ? 2.977 -9.836 0.078 1.00 98.62 286 TYR A C 1
ATOM 2219 O O . TYR A 1 286 ? 3.469 -8.865 -0.514 1.00 98.62 286 TYR A O 1
ATOM 2227 N N . VAL A 1 287 ? 3.000 -9.956 1.404 1.00 98.25 287 VAL A N 1
ATOM 2228 C CA . VAL A 1 287 ? 3.777 -9.083 2.289 1.00 98.25 287 VAL A CA 1
ATOM 2229 C C . VAL A 1 287 ? 5.272 -9.250 1.969 1.00 98.25 287 VAL A C 1
ATOM 2231 O O . VAL A 1 287 ? 5.740 -10.378 1.801 1.00 98.25 287 VAL A O 1
ATOM 2234 N N . PRO A 1 288 ? 6.075 -8.169 1.887 1.00 97.56 288 PRO A N 1
ATOM 2235 C CA . PRO A 1 288 ? 7.511 -8.302 1.664 1.00 97.56 288 PRO A CA 1
ATOM 2236 C C . PRO A 1 288 ? 8.184 -9.174 2.732 1.00 97.56 288 PRO A C 1
ATOM 2238 O O . PRO A 1 288 ? 7.962 -8.968 3.925 1.00 97.56 288 PRO A O 1
ATOM 2241 N N . ARG A 1 289 ? 9.101 -10.058 2.314 1.00 95.75 289 ARG A N 1
ATOM 2242 C CA . ARG A 1 289 ? 9.811 -11.027 3.177 1.00 95.75 289 ARG A CA 1
ATOM 2243 C C . ARG A 1 289 ? 10.363 -10.440 4.483 1.00 95.75 289 ARG A C 1
ATOM 2245 O O . ARG A 1 289 ? 10.263 -11.052 5.542 1.00 95.75 289 ARG A O 1
ATOM 2252 N N . GLY A 1 290 ? 10.917 -9.225 4.424 1.00 93.12 290 GLY A N 1
ATOM 2253 C CA . GLY A 1 290 ? 11.452 -8.535 5.604 1.00 93.12 290 GLY A CA 1
ATOM 2254 C C . GLY A 1 290 ? 10.398 -8.207 6.670 1.00 93.12 290 GLY A C 1
ATOM 2255 O O . GLY A 1 290 ? 10.687 -8.321 7.858 1.00 93.12 290 GLY A O 1
ATOM 2256 N N . TYR A 1 291 ? 9.180 -7.845 6.258 1.00 95.81 291 TYR A N 1
ATOM 2257 C CA . TYR A 1 291 ? 8.053 -7.634 7.170 1.00 95.81 291 TYR A CA 1
ATOM 2258 C C . TYR A 1 291 ? 7.423 -8.962 7.588 1.00 95.81 291 TYR A C 1
ATOM 2260 O O . TYR A 1 291 ? 7.163 -9.162 8.773 1.00 95.81 291 TYR A O 1
ATOM 2268 N N . ALA A 1 292 ? 7.264 -9.886 6.637 1.00 97.44 292 ALA A N 1
ATOM 2269 C CA . ALA A 1 292 ? 6.651 -11.192 6.849 1.00 97.44 292 ALA A CA 1
ATOM 2270 C C . ALA A 1 292 ? 7.298 -11.961 8.015 1.00 97.44 292 ALA A C 1
ATOM 2272 O O . ALA A 1 292 ? 6.594 -12.485 8.868 1.00 97.44 292 ALA A O 1
ATOM 2273 N N . LYS A 1 293 ? 8.632 -11.916 8.154 1.00 96.25 293 LYS A N 1
ATOM 2274 C CA . LYS A 1 293 ? 9.370 -12.558 9.264 1.00 96.25 293 LYS A CA 1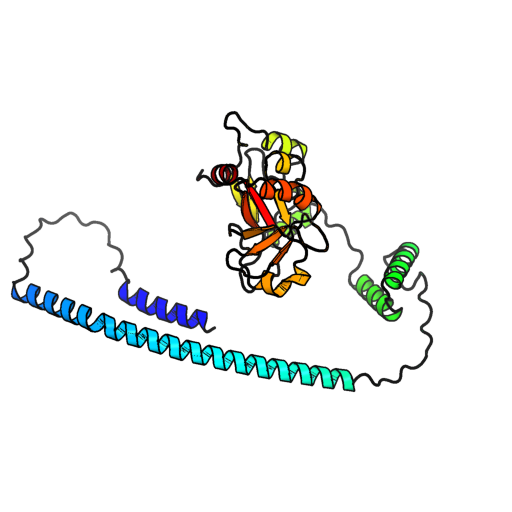
ATOM 2275 C C . LYS A 1 293 ? 8.930 -12.124 10.672 1.00 96.25 293 LYS A C 1
ATOM 2277 O O . LYS A 1 293 ? 9.054 -12.897 11.620 1.00 96.25 293 LYS A O 1
ATOM 2282 N N . ARG A 1 294 ? 8.503 -10.870 10.845 1.00 95.62 294 ARG A N 1
ATOM 2283 C CA . ARG A 1 294 ? 8.051 -10.348 12.148 1.00 95.62 294 ARG A CA 1
ATOM 2284 C C . ARG A 1 294 ? 6.535 -10.414 12.269 1.00 95.62 294 ARG A C 1
ATOM 2286 O O . ARG A 1 294 ? 6.038 -10.825 13.307 1.00 95.62 294 ARG A O 1
ATOM 2293 N N . LEU A 1 295 ? 5.833 -10.044 11.202 1.00 96.56 295 LEU A N 1
ATOM 2294 C CA . LEU A 1 295 ? 4.378 -9.996 11.173 1.00 96.56 295 LEU A CA 1
ATOM 2295 C C . LEU A 1 295 ? 3.751 -11.394 11.278 1.00 96.56 295 LEU A C 1
ATOM 2297 O O . LEU A 1 295 ? 2.722 -11.537 11.921 1.00 96.56 295 LEU A O 1
ATOM 2301 N N . SER A 1 296 ? 4.397 -12.431 10.733 1.00 98.00 296 SER A N 1
ATOM 2302 C CA . SER A 1 296 ? 3.947 -13.826 10.871 1.00 98.00 296 SER A CA 1
ATOM 2303 C C . SER A 1 296 ? 3.838 -14.232 12.331 1.00 98.00 296 SER A C 1
ATOM 2305 O O . SER A 1 296 ? 2.789 -14.690 12.740 1.00 98.00 296 SER A O 1
ATOM 2307 N N . LYS A 1 297 ? 4.863 -13.953 13.140 1.00 97.44 297 LYS A N 1
ATOM 2308 C CA . LYS A 1 297 ? 4.857 -14.252 14.579 1.00 97.44 297 LYS A CA 1
ATOM 2309 C C . LYS A 1 297 ? 3.730 -13.548 15.329 1.00 97.44 297 LYS A C 1
ATOM 2311 O O . LYS A 1 297 ? 3.183 -14.114 16.263 1.00 97.44 297 LYS A O 1
ATOM 2316 N N . ILE A 1 298 ? 3.415 -12.315 14.935 1.00 96.62 298 ILE A N 1
ATOM 2317 C CA . ILE A 1 298 ? 2.334 -11.523 15.534 1.00 96.62 298 ILE A CA 1
ATOM 2318 C C . ILE A 1 298 ? 0.976 -12.152 15.190 1.00 96.62 298 ILE A C 1
ATOM 2320 O O . ILE A 1 298 ? 0.152 -12.351 16.076 1.00 96.62 298 ILE A O 1
ATOM 2324 N N . LEU A 1 299 ? 0.776 -12.529 13.924 1.00 97.19 299 LEU A N 1
ATOM 2325 C CA . LEU A 1 299 ? -0.437 -13.215 13.471 1.00 97.19 299 LEU A CA 1
ATOM 2326 C C . LEU A 1 299 ? -0.574 -14.617 14.085 1.00 97.19 299 LEU A C 1
ATOM 2328 O O . LEU A 1 299 ? -1.652 -14.980 14.539 1.00 97.19 299 LEU A O 1
ATOM 2332 N N . ASP A 1 300 ? 0.518 -15.378 14.148 1.00 97.81 300 ASP A N 1
ATOM 2333 C CA . ASP A 1 300 ? 0.561 -16.735 14.706 1.00 97.81 300 ASP A CA 1
ATOM 2334 C C . ASP A 1 300 ? 0.321 -16.723 16.230 1.00 97.81 300 ASP A C 1
ATOM 2336 O O . ASP A 1 300 ? -0.186 -17.693 16.785 1.00 97.81 300 ASP A O 1
ATOM 2340 N N . ALA A 1 301 ? 0.631 -15.611 16.907 1.00 97.19 301 ALA A N 1
ATOM 2341 C CA . ALA A 1 301 ? 0.286 -15.383 18.311 1.00 97.19 301 ALA A CA 1
ATOM 2342 C C . ALA A 1 301 ? -1.190 -14.987 18.528 1.00 97.19 301 ALA A C 1
ATOM 2344 O O . ALA A 1 301 ? -1.609 -14.827 19.673 1.00 97.19 301 ALA A O 1
ATOM 2345 N N . GLY A 1 302 ? -1.975 -14.820 17.458 1.00 96.50 302 GLY A N 1
ATOM 2346 C CA . GLY A 1 302 ? -3.393 -14.473 17.535 1.00 96.50 302 GLY A CA 1
ATOM 2347 C C . GLY A 1 302 ? -3.673 -12.993 17.804 1.00 96.50 302 GLY A C 1
ATOM 2348 O O . GLY A 1 302 ? -4.755 -12.669 18.287 1.00 96.50 302 GLY A O 1
ATOM 2349 N N . ALA A 1 303 ? -2.726 -12.092 17.518 1.00 95.44 303 ALA A N 1
ATOM 2350 C CA . ALA A 1 303 ? -2.979 -10.658 17.638 1.00 95.44 303 ALA A CA 1
ATOM 2351 C C . ALA A 1 303 ? -4.134 -10.226 16.714 1.00 95.44 303 ALA A C 1
ATOM 2353 O O . ALA A 1 303 ? -4.172 -10.612 15.542 1.00 95.44 303 ALA A O 1
ATOM 2354 N N . ASP A 1 304 ? -5.050 -9.396 17.225 1.00 96.94 304 ASP A N 1
ATOM 2355 C CA . ASP A 1 304 ? -6.164 -8.834 16.450 1.00 96.94 304 ASP A CA 1
ATOM 2356 C C . ASP A 1 304 ? -5.650 -7.736 15.513 1.00 96.94 304 ASP A C 1
ATOM 2358 O O . ASP A 1 304 ? -5.686 -6.537 15.802 1.00 96.94 304 ASP A O 1
ATOM 2362 N N . MET A 1 305 ? -5.088 -8.184 14.395 1.00 97.38 305 MET A N 1
ATOM 2363 C CA . MET A 1 305 ? -4.542 -7.334 13.352 1.00 97.38 305 MET A CA 1
ATOM 2364 C C . MET A 1 305 ? -5.622 -6.981 12.335 1.00 97.38 305 MET A C 1
ATOM 2366 O O . MET A 1 305 ? -6.322 -7.841 11.800 1.00 97.38 305 MET A O 1
ATOM 2370 N N . LEU A 1 306 ? -5.674 -5.705 11.986 1.00 97.69 306 LEU A N 1
ATOM 2371 C CA . LEU A 1 306 ? -6.450 -5.173 10.883 1.00 97.69 306 LEU A CA 1
ATOM 2372 C C . LEU A 1 306 ? -5.496 -4.725 9.770 1.00 97.69 306 LEU A C 1
ATOM 2374 O O . LEU A 1 306 ? -4.369 -4.295 10.025 1.00 97.69 306 LEU A O 1
ATOM 2378 N N . ALA A 1 307 ? -5.929 -4.857 8.518 1.00 98.19 307 ALA A N 1
ATOM 2379 C CA . ALA A 1 307 ? -5.163 -4.407 7.368 1.00 98.19 307 ALA A CA 1
ATOM 2380 C C . ALA A 1 307 ? -6.035 -3.570 6.432 1.00 98.19 307 ALA A C 1
ATOM 2382 O O . ALA A 1 307 ? -7.129 -3.981 6.045 1.00 98.19 307 ALA A O 1
ATOM 2383 N N . VAL A 1 308 ? -5.526 -2.398 6.058 1.00 97.94 308 VAL A N 1
ATOM 2384 C CA . VAL A 1 308 ? -6.224 -1.415 5.222 1.00 97.94 308 VAL A CA 1
ATOM 2385 C C . VAL A 1 308 ? -5.360 -1.078 4.025 1.00 97.94 308 VAL A C 1
ATOM 2387 O O . VAL A 1 308 ? -4.149 -0.878 4.157 1.00 97.94 308 VAL A O 1
ATOM 2390 N N . SER A 1 309 ? -5.967 -0.992 2.847 1.00 97.62 309 SER A N 1
ATOM 2391 C CA . SER A 1 309 ? -5.305 -0.385 1.703 1.00 97.62 309 SER A CA 1
ATOM 2392 C C . SER A 1 309 ? -5.110 1.105 1.972 1.00 97.62 309 SER A C 1
ATOM 2394 O O . SER A 1 309 ? -6.061 1.835 2.219 1.00 97.62 309 SER A O 1
ATOM 2396 N N . VAL A 1 310 ? -3.870 1.575 1.919 1.00 97.12 310 VAL A N 1
ATOM 2397 C CA . VAL A 1 310 ? -3.523 2.999 2.045 1.00 97.12 310 VAL A CA 1
ATOM 2398 C C . VAL A 1 310 ? -3.194 3.641 0.702 1.00 97.12 310 VAL A C 1
ATOM 2400 O O . VAL A 1 310 ? -3.006 4.851 0.608 1.00 97.12 310 VAL A O 1
ATOM 2403 N N . ARG A 1 311 ? -3.099 2.825 -0.349 1.00 95.69 311 ARG A N 1
ATOM 2404 C CA . ARG A 1 311 ? -2.947 3.244 -1.740 1.00 95.69 311 ARG A CA 1
ATOM 2405 C C . ARG A 1 311 ? -3.318 2.083 -2.639 1.00 95.69 311 ARG A C 1
ATOM 2407 O O . ARG A 1 311 ? -2.839 0.976 -2.415 1.00 95.69 311 ARG A O 1
ATOM 2414 N N . GLY A 1 312 ? -4.013 2.346 -3.727 1.00 94.25 312 GLY A N 1
ATOM 2415 C CA . GLY A 1 312 ? -4.249 1.337 -4.743 1.00 94.25 312 GLY A CA 1
ATOM 2416 C C . GLY A 1 312 ? -5.334 1.775 -5.699 1.00 94.25 312 GLY A C 1
ATOM 2417 O O . GLY A 1 312 ? -5.718 2.942 -5.738 1.00 94.25 312 GLY A O 1
ATOM 2418 N N . SER A 1 313 ? -5.782 0.815 -6.486 1.00 92.12 313 SER A N 1
ATOM 2419 C CA . SER A 1 313 ? -6.802 0.993 -7.503 1.00 92.12 313 SER A CA 1
ATOM 2420 C C . SER A 1 313 ? -8.089 0.282 -7.085 1.00 92.12 313 SER A C 1
ATOM 2422 O O . SER A 1 313 ? -8.045 -0.691 -6.331 1.00 92.12 313 SER A O 1
ATOM 2424 N N . GLY A 1 314 ? -9.229 0.766 -7.575 1.00 91.25 314 GLY A N 1
ATOM 2425 C CA . GLY A 1 314 ? -10.497 0.050 -7.452 1.00 91.25 314 GLY A CA 1
ATOM 2426 C C . GLY A 1 314 ? -10.574 -1.151 -8.394 1.00 91.25 314 GLY A C 1
ATOM 2427 O O . GLY A 1 314 ? -9.770 -1.289 -9.326 1.00 91.25 314 GLY A O 1
ATOM 2428 N N . ALA A 1 315 ? -11.582 -1.993 -8.169 1.00 90.12 315 ALA A N 1
ATOM 2429 C CA . ALA A 1 315 ? -11.840 -3.161 -9.001 1.00 90.12 315 ALA A CA 1
ATOM 2430 C C . ALA A 1 315 ? -11.978 -2.779 -10.489 1.00 90.12 315 ALA A C 1
ATOM 2432 O O . ALA A 1 315 ? -12.578 -1.767 -10.846 1.00 90.12 315 ALA A O 1
ATOM 2433 N N . GLY A 1 316 ? -11.408 -3.606 -11.364 1.00 85.75 316 GLY A N 1
ATOM 2434 C CA . GLY A 1 316 ? -11.324 -3.381 -12.809 1.00 85.75 316 GLY A CA 1
ATOM 2435 C C . GLY A 1 316 ? -10.029 -2.703 -13.268 1.00 85.75 316 GLY A C 1
ATOM 2436 O O . GLY A 1 316 ? -9.778 -2.652 -14.469 1.00 85.75 316 GLY A O 1
ATOM 2437 N N . THR A 1 317 ? -9.179 -2.234 -12.349 1.00 80.88 317 THR A N 1
ATOM 2438 C CA . THR A 1 317 ? -7.906 -1.571 -12.679 1.00 80.88 317 THR A CA 1
ATOM 2439 C C . THR A 1 317 ? -6.769 -2.075 -11.791 1.00 80.88 317 THR A C 1
ATOM 2441 O O . THR A 1 317 ? -6.982 -2.467 -10.649 1.00 80.88 317 THR A O 1
ATOM 2444 N N . SER A 1 318 ? -5.539 -2.100 -12.311 1.00 80.38 318 SER A N 1
ATOM 2445 C CA . SER A 1 318 ? -4.358 -2.552 -11.553 1.00 80.38 318 SER A CA 1
ATOM 2446 C C . SER A 1 318 ? -3.129 -1.672 -11.796 1.00 80.38 318 SER A C 1
ATOM 2448 O O . SER A 1 318 ? -1.996 -2.156 -11.742 1.00 80.38 318 SER A O 1
ATOM 2450 N N . ASP A 1 319 ? -3.345 -0.400 -12.130 1.00 81.88 319 ASP A N 1
ATOM 2451 C CA . ASP A 1 319 ? -2.279 0.518 -12.555 1.00 81.88 319 ASP A CA 1
ATOM 2452 C C . ASP A 1 319 ? -1.397 0.961 -11.386 1.00 81.88 319 ASP A C 1
ATOM 2454 O O . ASP A 1 319 ? -0.218 1.287 -11.555 1.00 81.88 319 ASP A O 1
ATOM 2458 N N . VAL A 1 320 ? -1.951 0.932 -10.172 1.00 87.31 320 VAL A N 1
ATOM 2459 C CA . VAL A 1 320 ? -1.241 1.278 -8.947 1.00 87.31 320 VAL A CA 1
ATOM 2460 C C . VAL A 1 320 ? -1.032 0.024 -8.116 1.00 87.31 320 VAL A C 1
ATOM 2462 O O . VAL A 1 320 ? -1.977 -0.641 -7.703 1.00 87.31 320 VAL A O 1
ATOM 2465 N N . THR A 1 321 ? 0.232 -0.288 -7.822 1.00 93.94 321 THR A N 1
ATOM 2466 C CA . THR A 1 321 ? 0.565 -1.358 -6.874 1.00 93.94 321 THR A CA 1
ATOM 2467 C C . THR A 1 321 ? -0.064 -1.054 -5.512 1.00 93.94 321 THR A C 1
ATOM 2469 O O . THR A 1 321 ? 0.258 0.002 -4.947 1.00 93.94 321 THR A O 1
ATOM 2472 N N . PRO A 1 322 ? -0.889 -1.965 -4.961 1.00 96.06 322 PRO A N 1
ATOM 2473 C CA . PRO A 1 322 ? -1.487 -1.767 -3.654 1.00 96.06 322 PRO A CA 1
ATOM 2474 C C . PRO A 1 322 ? -0.431 -1.553 -2.569 1.00 96.06 322 PRO A C 1
ATOM 2476 O O . PRO A 1 322 ? 0.618 -2.209 -2.544 1.00 96.06 322 PRO A O 1
ATOM 2479 N N . HIS A 1 323 ? -0.711 -0.629 -1.664 1.00 97.31 323 HIS A N 1
ATOM 2480 C CA . HIS A 1 323 ? 0.050 -0.382 -0.452 1.00 97.31 323 HIS A CA 1
ATOM 2481 C C . HIS A 1 323 ? -0.883 -0.610 0.724 1.00 97.31 323 HIS A C 1
ATOM 2483 O O . HIS A 1 323 ? -1.991 -0.087 0.734 1.00 97.31 323 HIS A O 1
ATOM 2489 N N . VAL A 1 324 ? -0.437 -1.389 1.697 1.00 98.12 324 VAL A N 1
ATOM 2490 C CA . VAL A 1 324 ? -1.247 -1.819 2.833 1.00 98.12 324 VAL A CA 1
ATOM 2491 C C . VAL A 1 324 ? -0.603 -1.327 4.115 1.00 98.12 324 VAL A C 1
ATOM 2493 O O . VAL A 1 324 ? 0.619 -1.398 4.249 1.00 98.12 324 VAL A O 1
ATOM 2496 N N . LEU A 1 325 ? -1.427 -0.847 5.041 1.00 98.25 325 LEU A N 1
ATOM 2497 C CA . LEU A 1 325 ? -1.085 -0.664 6.444 1.00 98.25 325 LEU A CA 1
ATOM 2498 C C . LEU A 1 325 ? -1.704 -1.816 7.229 1.00 98.25 325 LEU A C 1
ATOM 2500 O O . LEU A 1 325 ? -2.922 -1.959 7.246 1.00 98.25 325 LEU A O 1
ATOM 2504 N N . ALA A 1 326 ? -0.868 -2.623 7.874 1.00 98.12 326 ALA A N 1
ATOM 2505 C CA . ALA A 1 326 ? -1.303 -3.571 8.887 1.00 98.12 326 ALA A CA 1
ATOM 2506 C C . ALA A 1 326 ? -0.991 -3.015 10.279 1.00 98.12 326 ALA A C 1
ATOM 2508 O O . ALA A 1 326 ? 0.081 -2.449 10.505 1.00 98.12 326 ALA A O 1
ATOM 2509 N N . VAL A 1 327 ? -1.940 -3.142 11.195 1.00 97.75 327 VAL A N 1
ATOM 2510 C CA . VAL A 1 327 ? -1.890 -2.525 12.522 1.00 97.75 327 VAL A CA 1
ATOM 2511 C C . VAL A 1 327 ? -2.827 -3.282 13.467 1.00 97.75 327 VAL A C 1
ATOM 2513 O O . VAL A 1 327 ? -3.786 -3.897 13.011 1.00 97.75 327 VAL A O 1
ATOM 2516 N N . GLU A 1 328 ? -2.557 -3.279 14.770 1.00 97.12 328 GLU A N 1
ATOM 2517 C CA . GLU A 1 328 ? -3.505 -3.831 15.748 1.00 97.12 328 GLU A CA 1
ATOM 2518 C C . GLU A 1 328 ? -4.811 -3.028 15.751 1.00 97.12 328 GLU A C 1
ATOM 2520 O O . GLU A 1 328 ? -4.789 -1.802 15.611 1.00 97.12 328 GLU A O 1
ATOM 2525 N N . ARG A 1 329 ? -5.949 -3.706 15.943 1.00 97.12 329 ARG A N 1
ATOM 2526 C CA . ARG A 1 329 ? -7.278 -3.082 15.897 1.00 97.12 329 ARG A CA 1
ATOM 2527 C C . ARG A 1 329 ? -7.408 -1.900 16.850 1.00 97.12 329 ARG A C 1
ATOM 2529 O O . ARG A 1 329 ? -7.830 -0.838 16.421 1.00 97.12 329 ARG A O 1
ATOM 2536 N N . ALA A 1 330 ? -6.967 -2.045 18.099 1.00 95.75 330 ALA A N 1
ATOM 2537 C CA . ALA A 1 330 ? -7.055 -0.965 19.083 1.00 95.75 330 ALA A CA 1
ATOM 2538 C C . ALA A 1 330 ? -6.278 0.295 18.652 1.00 95.75 330 ALA A C 1
ATOM 2540 O O . ALA A 1 330 ? -6.733 1.417 18.872 1.00 95.75 330 ALA A O 1
ATOM 2541 N N . LEU A 1 331 ? -5.126 0.120 17.994 1.00 96.25 331 LEU A N 1
ATOM 2542 C CA . LEU A 1 331 ? -4.369 1.239 17.441 1.00 96.25 331 LEU A CA 1
ATOM 2543 C C . LEU A 1 331 ? -5.054 1.808 16.190 1.00 96.25 331 LEU A C 1
ATOM 2545 O O . LEU A 1 331 ? -5.072 3.023 16.029 1.00 96.25 331 LEU A O 1
ATOM 2549 N N . TRP A 1 332 ? -5.655 0.983 15.327 1.00 97.12 332 TRP A N 1
ATOM 2550 C CA . TRP A 1 332 ? -6.476 1.487 14.219 1.00 97.12 332 TRP A CA 1
ATOM 2551 C C . TRP A 1 332 ? -7.650 2.335 14.710 1.00 97.12 332 TRP A C 1
ATOM 2553 O O . TRP A 1 332 ? -7.828 3.445 14.221 1.00 97.12 332 TRP A O 1
ATOM 2563 N N . ASP A 1 333 ? -8.403 1.854 15.697 1.00 96.38 333 ASP A N 1
ATOM 2564 C CA . ASP A 1 333 ? -9.557 2.564 16.256 1.00 96.38 333 ASP A CA 1
ATOM 2565 C C . ASP A 1 333 ? -9.135 3.906 16.864 1.00 96.38 333 ASP A C 1
ATOM 2567 O O . ASP A 1 333 ? -9.806 4.921 16.682 1.00 96.38 333 ASP A O 1
ATOM 2571 N N . HIS A 1 334 ? -7.968 3.941 17.518 1.00 95.75 334 HIS A N 1
ATOM 2572 C CA . HIS A 1 334 ? -7.357 5.192 17.953 1.00 95.75 334 HIS A CA 1
ATOM 2573 C C . HIS A 1 334 ? -7.040 6.095 16.758 1.00 95.75 334 HIS A C 1
ATOM 2575 O O . HIS A 1 334 ? -7.458 7.247 16.744 1.00 95.75 334 HIS A O 1
ATOM 2581 N N . LEU A 1 335 ? -6.323 5.610 15.746 1.00 96.25 335 LEU A N 1
ATOM 2582 C CA . LEU A 1 335 ? -5.912 6.418 14.591 1.00 96.25 335 LEU A CA 1
ATOM 2583 C C . LEU A 1 335 ? -7.091 6.916 13.736 1.00 96.25 335 LEU A C 1
ATOM 2585 O O . LEU A 1 335 ? -6.989 7.980 13.131 1.00 96.25 335 LEU A O 1
ATOM 2589 N N . ASN A 1 336 ? -8.184 6.160 13.678 1.00 95.81 336 ASN A N 1
ATOM 2590 C CA . ASN A 1 336 ? -9.349 6.417 12.832 1.00 95.81 336 ASN A CA 1
ATOM 2591 C C . ASN A 1 336 ? -10.521 7.062 13.595 1.00 95.81 336 ASN A C 1
ATOM 2593 O O . ASN A 1 336 ? -11.658 7.028 13.128 1.00 95.81 336 ASN A O 1
ATOM 2597 N N . ARG A 1 337 ? -10.269 7.618 14.784 1.00 92.19 337 ARG A N 1
ATOM 2598 C CA . ARG A 1 337 ? -11.278 8.365 15.543 1.00 92.19 337 ARG A CA 1
ATOM 2599 C C . ARG A 1 337 ? -11.612 9.688 14.851 1.00 92.19 337 ARG A C 1
ATOM 2601 O O . ARG A 1 337 ? -10.703 10.369 14.373 1.00 92.19 337 ARG A O 1
ATOM 2608 N N . ASP A 1 338 ? -12.889 10.065 14.862 1.00 79.44 338 ASP A N 1
ATOM 2609 C CA . ASP A 1 338 ? -13.315 11.397 14.425 1.00 79.44 338 ASP A CA 1
ATOM 2610 C C . ASP A 1 338 ? -12.603 12.454 15.277 1.00 79.44 338 ASP A C 1
ATOM 2612 O O . ASP A 1 338 ? -12.519 12.323 16.506 1.00 79.44 338 ASP A O 1
ATOM 2616 N N . ARG A 1 339 ? -12.037 13.465 14.615 1.00 65.69 339 ARG A N 1
ATOM 2617 C CA . ARG A 1 339 ? -11.215 14.491 15.255 1.00 65.69 339 ARG A CA 1
ATOM 2618 C C . ARG A 1 339 ? -11.838 15.872 15.214 1.00 65.69 339 ARG A C 1
ATOM 2620 O O . ARG A 1 339 ? -12.480 16.196 14.191 1.00 65.69 339 ARG A O 1
#

pLDDT: mean 86.62, std 14.24, range [42.03, 98.75]

Secondary structure (DSSP, 8-state):
-HHHHHHHHHHHHHHHHH-----PPS-------PPPPPPPHHHHHHHHHHHHHHHHHHHHHHHHHHHHHHHHHHHHHHHHHHHHHHHHHHHHHHHHHHHHT--------------TTSS-TTS-HHHHHHHHHHHHHTT--HHHHHHHHHHHHHH---PPPPHHHHHHHHHHHT---GGGBPPHHHHHHHTS--TTSS-S-EEEEETTEEEEEETTEEPPTT-SSHHHHTT-EEEE-B-GGGGHHHHHHS---TT-BEEEEEETT-SS-TTEEEEEETT-SS-SEE--HHHHHHHHHHHHTT--EEEEEEE---TT--SS--EEEEEEHHHHHHHTS--

Nearest PDB structures (foldseek):
  4xzg-assembly1_A  TM=7.371E-01  e=7.057E-06  Homo sapiens
  3k2y-assembly1_A  TM=7.573E-01  e=7.749E-04  Lactiplantibacillus plantarum
  5k5f-assembly1_A  TM=5.965E-01  e=5.055E-04  Homo sapiens